Protein AF-A0A3M8A513-F1 (afdb_monomer)

Sequence (340 aa):
MSPSDYLSQIRINRAKEQLLTSRAPVKEIAAQVGFADEFYFSRKFKKTVGTAPSAFLGSKKSHMAIMNFPYVGHLLALGVVPSIGVYDQNRDRHRRELLGARLHYPLKRTKRFEAQLADYNLQALRESRPELIVCSDYDSEAYGLSTMQKMGPTVVIPWIYVMAEVGLATWLPTYLVQVRGLALTEGAFYLSGFYLVFTIGRLTAHRWIGRIGQEKAVLLCSLSAIVALALAIAGSSGTLGFFIASGISFAAIFPTIAAIACQLYPAHTGKVLGFLFTPSGIGSLLANAAIGAAASQYGMGFGFSLILIFLALVVCMGSVMNGNKKKHQPLPVEPSLENE

InterPro domains:
  IPR009057 Homedomain-like superfamily [SSF46689] (10-59)
  IPR011701 Major facilitator superfamily [PF07690] (159-317)
  IPR018060 AraC-like, DNA binding HTH domain [PF12833] (1-57)
  IPR018060 AraC-like, DNA binding HTH domain [PS01124] (1-59)
  IPR018060 AraC-like, DNA binding HTH domain [SM00342] (1-57)
  IPR018062 HTH domain AraC-type, conserved site [PS00041] (11-53)
  IPR020449 Transcription regulator HTH, AraC- type, HTH domain [PR00032] (26-41)
  IPR020449 Transcription regulator HTH, AraC- type, HTH domain [PR00032] (41-57)
  IPR036259 MFS transporter superfamily [G3DSA:1.20.1250.20] (156-329)
  IPR036259 MFS transporter superfamily [SSF103473] (156-322)
  IPR051788 Major Facilitator Superfamily Transporter [PTHR23514] (159-328)

Mean predicted aligned error: 16.81 Å

Organism: NCBI:txid51101

Foldseek 3Di:
DDPVVVLLVQLLQQLLVCLLQHPDPLCVSCVVSPHPDSVVSQVSNCVVVVDGSVVSNVDPPQLEAEEDPVVQVLCVVVVHHHLHYEDDVVVVVVCCVVHPPRNVQYQYDDPDQDPVSLVNNLVSLQVSLHQEYEYELVSCLSNPVVSNVVSYHYDYFYQLLLLLVLLLLPCQLVCCCFPVVDDSVVSVVLSVLLQVLLQVLQVCVVVPCVVCDVLSLLLVLLVLLLVLVVQCLPHDPVSVCSSSVNSNSSNHDLVVSLVVQCSSPVVCSVVSVVVNVVSSVVSSVVSCVQLVVCCVPPNNSRSSCCSSVSSVVSNVSSVSSVVVVVVCPDDPPDPPPDDD

Secondary structure (DSSP, 8-state):
--HHHHHHHHHHHHHHHHHHH----HHHHHHHTT-S-HHHHHHHHHHHHSS-TTGGGS--S--EEE-SHHHHHHHHHTT---SEEE--TTT-GGGHHHHTTT-SEEEP--SS--HHHHHHHHHHHHHH--SEEEEEHHHHHHTTHHHHHHHS-EEEE--SHHHHHHHHHHHHHHHHHHTT---HHHHHHHHHHHHHHHHHHHHHHHHHHHHH-HHHHHHHHHHHHHHHHHHHHHS-GGGTHHHHHHHHHHSSHHHHHHHHHHHH-GGGHHHHHHHHHHHHHHHHHHHHHHHHHHHHHH-HHHHHHHHHHHHHHHHHHHHHHHHHHHH-------------

pLDDT: mean 72.86, std 17.73, range [27.72, 96.19]

Radius of gyration: 23.21 Å; Cα contacts (8 Å, |Δi|>4): 401; chains: 1; bounding box: 49×51×81 Å

Structure (mmCIF, N/CA/C/O backbone):
data_AF-A0A3M8A513-F1
#
_entry.id   AF-A0A3M8A513-F1
#
loop_
_atom_site.group_PDB
_atom_site.id
_atom_site.type_symbol
_atom_site.label_atom_id
_atom_site.label_alt_id
_atom_site.label_comp_id
_atom_site.label_asym_id
_atom_site.label_entity_id
_atom_site.label_seq_id
_atom_site.pdbx_PDB_ins_code
_atom_site.Cartn_x
_atom_site.Cartn_y
_atom_site.Cartn_z
_atom_site.occupancy
_atom_site.B_iso_or_equiv
_atom_site.auth_seq_id
_atom_site.auth_comp_id
_atom_site.auth_asym_id
_atom_site.auth_atom_id
_atom_site.pdbx_PDB_model_num
ATOM 1 N N . MET A 1 1 ? 1.050 -8.298 36.681 1.00 58.66 1 MET A N 1
ATOM 2 C CA . MET A 1 1 ? -0.020 -8.902 35.853 1.00 58.66 1 MET A CA 1
ATOM 3 C C . MET A 1 1 ? 0.300 -10.375 35.678 1.00 58.66 1 MET A C 1
ATOM 5 O O . MET A 1 1 ? 1.418 -10.675 35.273 1.00 58.66 1 MET A O 1
ATOM 9 N N . SER A 1 2 ? -0.607 -11.284 36.043 1.00 81.38 2 SER A N 1
ATOM 10 C CA . SER A 1 2 ? -0.331 -12.718 35.908 1.00 81.38 2 SER A CA 1
ATOM 11 C C . SER A 1 2 ? -0.428 -13.160 34.435 1.00 81.38 2 SER A C 1
ATOM 13 O O . SER A 1 2 ? -1.163 -12.539 33.657 1.00 81.38 2 SER A O 1
ATOM 15 N N . PRO A 1 3 ? 0.260 -14.240 34.020 1.00 70.62 3 PRO A N 1
ATOM 16 C CA . PRO A 1 3 ? 0.107 -14.809 32.676 1.00 70.62 3 PRO A CA 1
ATOM 17 C C . PRO A 1 3 ? -1.352 -15.159 32.324 1.00 70.62 3 PRO A C 1
ATOM 19 O O . PRO A 1 3 ? -1.770 -15.017 31.175 1.00 70.62 3 PRO A O 1
ATOM 22 N N . SER A 1 4 ? -2.147 -15.552 33.324 1.00 76.56 4 SER A N 1
ATOM 23 C CA . SER A 1 4 ? -3.576 -15.857 33.176 1.00 76.56 4 SER A CA 1
ATOM 24 C C . SER A 1 4 ? -4.418 -14.606 32.892 1.00 76.56 4 SER A C 1
ATOM 26 O O . SER A 1 4 ? -5.324 -14.632 32.051 1.00 76.56 4 SER A O 1
ATOM 28 N N . ASP A 1 5 ? -4.085 -13.477 33.524 1.00 75.56 5 ASP A N 1
ATOM 29 C CA . ASP A 1 5 ? -4.756 -12.196 33.273 1.00 75.56 5 ASP A CA 1
ATOM 30 C C . ASP A 1 5 ? -4.434 -11.655 31.880 1.00 75.56 5 ASP A C 1
ATOM 32 O O . ASP A 1 5 ? -5.329 -11.175 31.185 1.00 75.56 5 ASP A O 1
ATOM 36 N N . TYR A 1 6 ? -3.182 -11.797 31.433 1.00 71.00 6 TYR A N 1
ATOM 37 C CA . TYR A 1 6 ? -2.782 -11.413 30.079 1.00 71.00 6 TYR A CA 1
ATOM 38 C C . TYR A 1 6 ? -3.544 -12.206 29.014 1.00 71.00 6 TYR A C 1
ATOM 40 O O . TYR A 1 6 ? -4.112 -11.632 28.083 1.00 71.00 6 TYR A O 1
ATOM 48 N N . LEU A 1 7 ? -3.606 -13.530 29.179 1.00 81.12 7 LEU A N 1
ATOM 49 C CA . LEU A 1 7 ? -4.338 -14.399 28.266 1.00 81.12 7 LEU A CA 1
ATOM 50 C C . LEU A 1 7 ? -5.835 -14.068 28.272 1.00 81.12 7 LEU A C 1
ATOM 52 O O . LEU A 1 7 ? -6.450 -13.973 27.212 1.00 81.12 7 LEU A O 1
ATOM 56 N N . SER A 1 8 ? -6.410 -13.819 29.451 1.00 79.50 8 SER A N 1
ATOM 57 C CA . SER A 1 8 ? -7.798 -13.367 29.583 1.00 79.50 8 SER A CA 1
ATOM 58 C C . SER A 1 8 ? -8.040 -12.062 28.824 1.00 79.50 8 SER A C 1
ATOM 60 O O . SER A 1 8 ? -9.045 -11.941 28.127 1.00 79.50 8 SER A O 1
ATOM 62 N N . GLN A 1 9 ? -7.110 -11.107 28.896 1.00 80.25 9 GLN A N 1
ATOM 63 C CA . GLN A 1 9 ? -7.213 -9.838 28.181 1.00 80.25 9 GLN A CA 1
ATOM 64 C C . GLN A 1 9 ? -7.189 -10.028 26.658 1.00 80.25 9 GLN A C 1
ATOM 66 O O . GLN A 1 9 ? -7.998 -9.423 25.956 1.00 80.25 9 GLN A O 1
ATOM 71 N N . ILE A 1 10 ? -6.313 -10.899 26.143 1.00 79.56 10 ILE A N 1
ATOM 72 C CA . ILE A 1 10 ? -6.269 -11.243 24.712 1.00 79.56 10 ILE A CA 1
ATOM 73 C C . ILE A 1 10 ? -7.598 -11.860 24.267 1.00 79.56 10 ILE A C 1
ATOM 75 O O . ILE A 1 10 ? -8.154 -11.452 23.247 1.00 79.56 10 ILE A O 1
ATOM 79 N N . ARG A 1 11 ? -8.134 -12.808 25.044 1.00 86.19 11 ARG A N 1
ATOM 80 C CA . ARG A 1 11 ? -9.411 -13.470 24.738 1.00 86.19 11 ARG A CA 1
ATOM 81 C C . ARG A 1 11 ? -10.577 -12.483 24.729 1.00 86.19 11 ARG A C 1
ATOM 83 O O . ARG A 1 11 ? -11.378 -12.505 23.802 1.00 86.19 11 ARG A O 1
ATOM 90 N N . ILE A 1 12 ? -10.642 -11.572 25.703 1.00 86.12 12 ILE A N 1
ATOM 91 C CA . ILE A 1 12 ? -11.664 -10.513 25.744 1.00 86.12 12 ILE A CA 1
ATOM 92 C C . ILE A 1 12 ? -11.508 -9.530 24.578 1.00 86.12 12 ILE A C 1
ATOM 94 O O . ILE A 1 12 ? -12.509 -9.115 23.998 1.00 86.12 12 ILE A O 1
ATOM 98 N N . ASN A 1 13 ? -10.282 -9.170 24.190 1.00 75.81 13 ASN A N 1
ATOM 99 C CA . ASN A 1 13 ? -10.053 -8.306 23.029 1.00 75.81 13 ASN A CA 1
ATOM 100 C C . ASN A 1 13 ? -10.530 -8.964 21.730 1.00 75.81 13 ASN A C 1
ATOM 102 O O . ASN A 1 13 ? -11.272 -8.343 20.975 1.00 75.81 13 ASN A O 1
ATOM 106 N N . ARG A 1 14 ? -10.208 -10.244 21.531 1.00 75.25 14 ARG A N 1
ATOM 107 C CA . ARG A 1 14 ? -10.703 -11.022 20.391 1.00 75.25 14 ARG A CA 1
ATOM 108 C C . ARG A 1 14 ? -12.224 -11.193 20.421 1.00 75.25 14 ARG A C 1
ATOM 110 O O . ARG A 1 14 ? -12.860 -11.203 19.376 1.00 75.25 14 ARG A O 1
ATOM 117 N N . ALA A 1 15 ? -12.823 -11.277 21.609 1.00 82.19 15 ALA A N 1
ATOM 118 C CA . ALA A 1 15 ? -14.273 -11.359 21.751 1.00 82.19 15 ALA A CA 1
ATOM 119 C C . ALA A 1 15 ? -14.963 -10.038 21.400 1.00 82.19 15 ALA A C 1
ATOM 121 O O . ALA A 1 15 ? -16.014 -10.064 20.773 1.00 82.19 15 ALA A O 1
ATOM 122 N N . LYS A 1 16 ? -14.368 -8.885 21.746 1.00 72.81 16 LYS A N 1
ATOM 123 C CA . LYS A 1 16 ? -14.844 -7.567 21.288 1.00 72.81 16 LYS A CA 1
ATOM 124 C C . LYS A 1 16 ? -14.816 -7.480 19.767 1.00 72.81 16 LYS A C 1
ATOM 126 O O . LYS A 1 16 ? -15.808 -7.076 19.176 1.00 72.81 16 LYS A O 1
ATOM 131 N N . GLU A 1 17 ? -13.717 -7.907 19.144 1.00 61.88 17 GLU A N 1
ATOM 132 C CA . GLU A 1 17 ? -13.632 -7.987 17.683 1.00 61.88 17 GLU A CA 1
ATOM 133 C C . GLU A 1 17 ? -14.747 -8.872 17.127 1.00 61.88 17 GLU A C 1
ATOM 135 O O . GLU A 1 17 ? -15.512 -8.418 16.288 1.00 61.88 17 GLU A O 1
ATOM 140 N N . GLN A 1 18 ? -14.911 -10.099 17.625 1.00 73.00 18 GLN A N 1
ATOM 141 C CA . GLN A 1 18 ? -15.948 -11.011 17.134 1.00 73.00 18 GLN A CA 1
ATOM 142 C C . GLN A 1 18 ? -17.373 -10.502 17.369 1.00 73.00 18 GLN A C 1
ATOM 144 O O . GLN A 1 18 ? -18.204 -10.659 16.485 1.00 73.00 18 GLN A O 1
ATOM 149 N N . LEU A 1 19 ? -17.663 -9.849 18.497 1.00 73.44 19 LEU A N 1
ATOM 150 C CA . LEU A 1 19 ? -18.973 -9.233 18.740 1.00 73.44 19 LEU A CA 1
ATOM 151 C C . LEU A 1 19 ? -19.255 -8.104 17.742 1.00 73.44 19 LEU A C 1
ATOM 153 O O . LEU A 1 19 ? -20.375 -7.983 17.273 1.00 73.44 19 LEU A O 1
ATOM 157 N N . LEU A 1 20 ? -18.258 -7.300 17.369 1.00 56.88 20 LEU A N 1
ATOM 158 C CA . LEU A 1 20 ? -18.449 -6.201 16.412 1.00 56.88 20 LEU A CA 1
ATOM 159 C C . LEU A 1 20 ? -18.446 -6.665 14.949 1.00 56.88 20 LEU A C 1
ATOM 161 O O . LEU A 1 20 ? -19.025 -6.003 14.091 1.00 56.88 20 LEU A O 1
ATOM 165 N N . THR A 1 21 ? -17.775 -7.780 14.653 1.00 44.09 21 THR A N 1
ATOM 166 C CA . THR A 1 21 ? -17.505 -8.245 13.280 1.00 44.09 21 THR A CA 1
ATOM 167 C C . THR A 1 21 ? -18.343 -9.448 12.853 1.00 44.09 21 THR A C 1
ATOM 169 O O . THR A 1 21 ? -18.455 -9.721 11.660 1.00 44.09 21 THR A O 1
ATOM 172 N N . SER A 1 22 ? -18.956 -10.162 13.799 1.00 55.78 22 SER A N 1
ATOM 173 C CA . SER A 1 22 ? -19.750 -11.366 13.557 1.00 55.78 22 SER A CA 1
ATOM 174 C C . SER A 1 22 ? -21.204 -11.165 13.972 1.00 55.78 22 SER A C 1
ATOM 176 O O . SER A 1 22 ? -21.513 -10.431 14.905 1.00 55.78 22 SER A O 1
ATOM 178 N N . ARG A 1 23 ? -22.117 -11.874 13.301 1.00 71.38 23 ARG A N 1
ATOM 179 C CA . ARG A 1 23 ? -23.508 -12.049 13.761 1.00 71.38 23 ARG A CA 1
ATOM 180 C C . ARG A 1 23 ? -23.688 -13.317 14.600 1.00 71.38 23 ARG A C 1
ATOM 182 O O . ARG A 1 23 ? -24.820 -13.706 14.873 1.00 71.38 23 ARG A O 1
ATOM 189 N N . ALA A 1 24 ? -22.587 -13.981 14.955 1.00 75.50 24 ALA A N 1
ATOM 190 C CA . ALA A 1 24 ? -22.619 -15.180 15.772 1.00 75.50 24 ALA A CA 1
ATOM 191 C C . ALA A 1 24 ? -23.224 -14.873 17.153 1.00 75.50 24 ALA A C 1
ATOM 193 O O . ALA A 1 24 ? -22.962 -13.807 17.723 1.00 75.50 24 ALA A O 1
ATOM 194 N N . PRO A 1 25 ? -24.025 -15.791 17.711 1.00 87.00 25 PRO A N 1
ATOM 195 C CA . PRO A 1 25 ? -24.541 -15.641 19.060 1.00 87.00 25 PRO A CA 1
ATOM 196 C C . PRO A 1 25 ? -23.389 -15.561 20.070 1.00 87.00 25 PRO A C 1
ATOM 198 O O . PRO A 1 25 ? -22.337 -16.180 19.901 1.00 87.00 25 PRO A O 1
ATOM 201 N N . VAL A 1 26 ? -23.608 -14.816 21.156 1.00 87.44 26 VAL A N 1
ATOM 202 C CA . VAL A 1 26 ? -22.613 -14.571 22.220 1.00 87.44 26 VAL A CA 1
ATOM 203 C C . VAL A 1 26 ? -21.991 -15.877 22.734 1.00 87.44 26 VAL A C 1
ATOM 205 O O . VAL A 1 26 ? -20.782 -15.938 22.959 1.00 87.44 26 VAL A O 1
ATOM 208 N N . LYS A 1 27 ? -22.794 -16.940 22.829 1.00 91.81 27 LYS A N 1
ATOM 209 C CA . LYS A 1 27 ? -22.367 -18.305 23.148 1.00 91.81 27 LYS A CA 1
ATOM 210 C C . LYS A 1 27 ? -21.251 -18.842 22.251 1.00 91.81 27 LYS A C 1
ATOM 212 O O . LYS A 1 27 ? -20.273 -19.397 22.747 1.00 91.81 27 LYS A O 1
ATOM 217 N N . GLU A 1 28 ? -21.389 -18.692 20.937 1.00 89.56 28 GLU A N 1
ATOM 218 C CA . GLU A 1 28 ? -20.396 -19.175 19.972 1.00 89.56 28 GLU A CA 1
ATOM 219 C C . GLU A 1 28 ? -19.114 -18.354 20.045 1.00 89.56 28 GLU A C 1
ATOM 221 O O . GLU A 1 28 ? -18.017 -18.910 20.010 1.00 89.56 28 GLU A O 1
ATOM 226 N N . ILE A 1 29 ? -19.245 -17.039 20.213 1.00 88.12 29 ILE A N 1
ATOM 227 C CA . ILE A 1 29 ? -18.105 -16.133 20.370 1.00 88.12 29 ILE A CA 1
ATOM 228 C C . ILE A 1 29 ? -17.310 -16.489 21.630 1.00 88.12 29 ILE A C 1
ATOM 230 O O . ILE A 1 29 ? -16.084 -16.590 21.581 1.00 88.12 29 ILE A O 1
ATOM 234 N N . ALA A 1 30 ? -17.995 -16.758 22.746 1.00 93.38 30 ALA A N 1
ATOM 235 C CA . ALA A 1 30 ? -17.358 -17.210 23.980 1.00 93.38 30 ALA A CA 1
ATOM 236 C C . ALA A 1 30 ? -16.522 -18.482 23.750 1.00 93.38 30 ALA A C 1
ATOM 238 O O . ALA A 1 30 ? -15.354 -18.527 24.145 1.00 93.38 30 ALA A O 1
ATOM 239 N N . ALA A 1 31 ? -17.075 -19.469 23.039 1.00 92.50 31 ALA A N 1
ATOM 240 C CA . ALA A 1 31 ? -16.368 -20.705 22.715 1.00 92.50 31 ALA A CA 1
ATOM 241 C C . ALA A 1 31 ? -15.142 -20.460 21.814 1.00 92.50 31 ALA A C 1
ATOM 243 O O . ALA A 1 31 ? -14.051 -20.955 22.100 1.00 92.50 31 ALA A O 1
ATOM 244 N N . GLN A 1 32 ? -15.286 -19.648 20.762 1.00 88.88 32 GLN A N 1
ATOM 245 C CA . GLN A 1 32 ? -14.214 -19.365 19.799 1.00 88.88 32 GLN A CA 1
ATOM 246 C C . GLN A 1 32 ? -13.029 -18.619 20.413 1.00 88.88 32 GLN A C 1
ATOM 248 O O . GLN A 1 32 ? -11.879 -18.848 20.032 1.00 88.88 32 GLN A O 1
ATOM 253 N N . VAL A 1 33 ? -13.289 -17.737 21.376 1.00 89.38 33 VAL A N 1
ATOM 254 C CA . VAL A 1 33 ? -12.231 -17.011 22.088 1.00 89.38 33 VAL A CA 1
ATOM 255 C C . VAL A 1 33 ? -11.690 -17.780 23.294 1.00 89.38 33 VAL A C 1
ATOM 257 O O . VAL A 1 33 ? -10.864 -17.255 24.037 1.00 89.38 33 VAL A O 1
ATOM 260 N N . GLY A 1 34 ? -12.087 -19.043 23.467 1.00 88.50 34 GLY A N 1
ATOM 261 C CA . GLY A 1 34 ? -11.505 -19.957 24.447 1.00 88.50 34 GLY A CA 1
ATOM 262 C C . GLY A 1 34 ? -12.104 -19.856 25.849 1.00 88.50 34 GLY A C 1
ATOM 263 O O . GLY A 1 34 ? -11.410 -20.159 26.822 1.00 88.50 34 GLY A O 1
ATOM 264 N N . PHE A 1 35 ? -13.362 -19.424 25.973 1.00 91.25 35 PHE A N 1
ATOM 265 C CA . PHE A 1 35 ? -14.156 -19.571 27.193 1.00 91.25 35 PHE A CA 1
ATOM 266 C C . PHE A 1 35 ? -15.110 -20.760 27.055 1.00 91.25 35 PHE A C 1
ATOM 268 O O . PHE A 1 35 ? -15.898 -20.829 26.120 1.00 91.25 35 PHE A O 1
ATOM 275 N N . ALA A 1 36 ? -15.055 -21.687 28.012 1.00 85.94 36 ALA A N 1
ATOM 276 C CA . ALA A 1 36 ? -15.934 -22.859 28.023 1.00 85.94 36 ALA A CA 1
ATOM 277 C C . ALA A 1 36 ? -17.381 -22.526 28.438 1.00 85.94 36 ALA A C 1
ATOM 279 O O . ALA A 1 36 ? -18.310 -23.226 28.052 1.00 85.94 36 ALA A O 1
ATOM 280 N N . ASP A 1 37 ? -17.568 -21.458 29.218 1.00 90.69 37 ASP A N 1
ATOM 281 C CA . ASP A 1 37 ? -18.852 -21.053 29.792 1.00 90.69 37 ASP A CA 1
ATOM 282 C C . ASP A 1 37 ? -19.204 -19.620 29.348 1.00 90.69 37 ASP A C 1
ATOM 284 O O . ASP A 1 37 ? -18.462 -18.665 29.608 1.00 90.69 37 ASP A O 1
ATOM 288 N N . GLU A 1 38 ? -20.355 -19.475 28.686 1.00 92.06 38 GLU A N 1
ATOM 289 C CA . GLU A 1 38 ? -20.902 -18.206 28.190 1.00 92.06 38 GLU A CA 1
ATOM 290 C C . GLU A 1 38 ? -21.237 -17.211 29.313 1.00 92.06 38 GLU A C 1
ATOM 292 O O . GLU A 1 38 ? -21.017 -16.003 29.172 1.00 92.06 38 GLU A O 1
ATOM 297 N N . PHE A 1 39 ? -21.749 -17.689 30.447 1.00 91.44 39 PHE A N 1
ATOM 298 C CA . PHE A 1 39 ? -22.072 -16.855 31.601 1.00 91.44 39 PHE A CA 1
ATOM 299 C C . PHE A 1 39 ? -20.800 -16.367 32.293 1.00 91.44 39 PHE A C 1
ATOM 301 O O . PHE A 1 39 ? -20.726 -15.205 32.705 1.00 91.44 39 PHE A O 1
ATOM 308 N N . TYR A 1 40 ? -19.775 -17.219 32.391 1.00 91.38 40 TYR A N 1
ATOM 309 C CA . TYR A 1 40 ? -18.459 -16.805 32.877 1.00 91.38 40 TYR A CA 1
ATOM 310 C C . TYR A 1 40 ? -17.824 -15.768 31.946 1.00 91.38 40 TYR A C 1
ATOM 312 O O . TYR A 1 40 ? -17.379 -14.719 32.420 1.00 91.38 40 TYR A O 1
ATOM 320 N N . PHE A 1 41 ? -17.852 -16.014 30.631 1.00 94.50 41 PHE A N 1
ATOM 321 C CA . PHE A 1 41 ? -17.428 -15.045 29.623 1.00 94.50 41 PHE A CA 1
ATOM 322 C C . PHE A 1 41 ? -18.165 -13.716 29.788 1.00 94.50 41 PHE A C 1
ATOM 324 O O . PHE A 1 41 ? -17.520 -12.681 29.899 1.00 94.50 41 PHE A O 1
ATOM 331 N N . SER A 1 42 ? -19.493 -13.733 29.889 1.00 93.25 42 SER A N 1
ATOM 332 C CA . SER A 1 42 ? -20.305 -12.519 30.000 1.00 93.25 42 SER A CA 1
ATOM 333 C C . SER A 1 42 ? -19.986 -11.714 31.261 1.00 93.25 42 SER A C 1
ATOM 335 O O . SER A 1 42 ? -19.868 -10.489 31.193 1.00 93.25 42 SER A O 1
ATOM 337 N N . ARG A 1 43 ? -19.777 -12.378 32.409 1.00 90.12 43 ARG A N 1
ATOM 338 C CA . ARG A 1 43 ? -19.343 -11.718 33.654 1.00 90.12 43 ARG A CA 1
ATOM 339 C C . ARG A 1 43 ? -17.940 -11.128 33.525 1.00 90.12 43 ARG A C 1
ATOM 341 O O . ARG A 1 43 ? -17.731 -9.981 33.918 1.00 90.12 43 ARG A O 1
ATOM 348 N N . LYS A 1 44 ? -16.987 -11.881 32.962 1.00 88.88 44 LYS A N 1
ATOM 349 C CA . LYS A 1 44 ? -15.604 -11.418 32.759 1.00 88.88 44 LYS A CA 1
ATOM 350 C C . LYS A 1 44 ? -15.557 -10.259 31.762 1.00 88.88 44 LYS A C 1
ATOM 352 O O . LYS A 1 44 ? -14.932 -9.246 32.048 1.00 88.88 44 LYS A O 1
ATOM 357 N N . PHE A 1 45 ? -16.278 -10.367 30.651 1.00 91.19 45 PHE A N 1
ATOM 358 C CA . PHE A 1 45 ? -16.416 -9.330 29.636 1.00 91.19 45 PHE A CA 1
ATOM 359 C C . PHE A 1 45 ? -17.024 -8.065 30.229 1.00 91.19 45 PHE A C 1
ATOM 361 O O . PHE A 1 45 ? -16.420 -7.008 30.115 1.00 91.19 45 PHE A O 1
ATOM 368 N N . LYS A 1 46 ? -18.145 -8.161 30.954 1.00 89.56 46 LYS A N 1
ATOM 369 C CA . LYS A 1 46 ? -18.750 -6.997 31.616 1.00 89.56 46 LYS A CA 1
ATOM 370 C C . LYS A 1 46 ? -17.816 -6.369 32.649 1.00 89.56 46 LYS A C 1
ATOM 372 O O . LYS A 1 46 ? -17.725 -5.149 32.705 1.00 89.56 46 LYS A O 1
ATOM 377 N N . LYS A 1 47 ? -17.082 -7.176 33.422 1.00 82.19 47 LYS A N 1
ATOM 378 C CA . LYS A 1 47 ? -16.083 -6.679 34.382 1.00 82.19 47 LYS A CA 1
ATOM 379 C C . LYS A 1 47 ? -14.930 -5.937 33.692 1.00 82.19 47 LYS A C 1
ATOM 381 O O . LYS A 1 47 ? -14.446 -4.953 34.232 1.00 82.19 47 LYS A O 1
ATOM 386 N N . THR A 1 48 ? -14.493 -6.396 32.519 1.00 80.19 48 THR A N 1
ATOM 387 C CA . THR A 1 48 ? -13.361 -5.809 31.781 1.00 80.19 48 THR A CA 1
ATOM 388 C C . THR A 1 48 ? -13.764 -4.644 30.867 1.00 80.19 48 THR A C 1
ATOM 390 O O . THR A 1 48 ? -12.994 -3.705 30.704 1.00 80.19 48 THR A O 1
ATOM 393 N N . VAL A 1 49 ? -14.943 -4.700 30.245 1.00 78.62 49 VAL A N 1
ATOM 394 C CA . VAL A 1 49 ? -15.409 -3.762 29.203 1.00 78.62 49 VAL A CA 1
ATOM 395 C C . VAL A 1 49 ? -16.418 -2.746 29.757 1.00 78.62 49 VAL A C 1
ATOM 397 O O . VAL A 1 49 ? -16.572 -1.659 29.208 1.00 78.62 49 VAL A O 1
ATOM 400 N N . GLY A 1 50 ? -17.084 -3.066 30.868 1.00 77.31 50 GLY A N 1
ATOM 401 C CA . GLY A 1 50 ? -18.090 -2.224 31.525 1.00 77.31 50 GLY A CA 1
ATOM 402 C C . GLY A 1 50 ? -19.530 -2.491 31.074 1.00 77.31 50 GLY A C 1
ATOM 403 O O . GLY A 1 50 ? -20.468 -2.112 31.771 1.00 77.31 50 GLY A O 1
ATOM 404 N N . THR A 1 51 ? -19.736 -3.189 29.955 1.00 80.00 51 THR A N 1
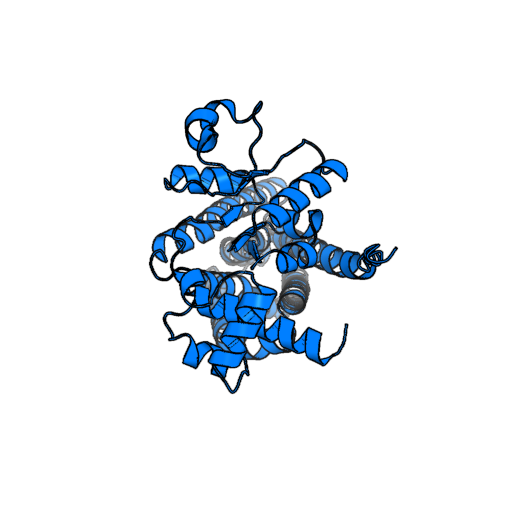ATOM 405 C CA . THR A 1 51 ? -21.064 -3.505 29.399 1.00 80.00 51 THR A CA 1
ATOM 406 C C . THR A 1 51 ? -21.199 -4.993 29.074 1.00 80.00 51 THR A C 1
ATOM 408 O O . THR A 1 51 ? -20.211 -5.712 28.937 1.00 80.00 51 THR A O 1
ATOM 411 N N . ALA A 1 52 ? -22.437 -5.493 29.012 1.00 85.19 52 ALA A N 1
ATOM 412 C CA . ALA A 1 52 ? -22.689 -6.889 28.656 1.00 85.19 52 ALA A CA 1
ATOM 413 C C . ALA A 1 52 ? -22.437 -7.129 27.151 1.00 85.19 52 ALA A C 1
ATOM 415 O O . ALA A 1 52 ? -22.751 -6.243 26.355 1.00 85.19 52 ALA A O 1
ATOM 416 N N . PRO A 1 53 ? -21.966 -8.324 26.741 1.00 82.94 53 PRO A N 1
ATOM 417 C CA . PRO A 1 53 ? -21.713 -8.651 25.333 1.00 82.94 53 PRO A CA 1
ATOM 418 C C . PRO A 1 53 ? -22.890 -8.377 24.384 1.00 82.94 53 PRO A C 1
ATOM 420 O O . PRO A 1 53 ? -22.692 -7.883 23.282 1.00 82.94 53 PRO A O 1
ATOM 423 N N . SER A 1 54 ? -24.124 -8.656 24.812 1.00 78.81 54 SER A N 1
ATOM 424 C CA . SER A 1 54 ? -25.334 -8.417 24.013 1.00 78.81 54 SER A CA 1
ATOM 425 C C . SER A 1 54 ? -25.679 -6.931 23.879 1.00 78.81 54 SER A C 1
ATOM 427 O O . SER A 1 54 ? -26.106 -6.488 22.818 1.00 78.81 54 SER A O 1
ATOM 429 N N . ALA A 1 55 ? -25.460 -6.145 24.936 1.00 70.88 55 ALA A N 1
ATOM 430 C CA . ALA A 1 55 ? -25.665 -4.697 24.919 1.00 70.88 55 ALA A CA 1
ATOM 431 C C . ALA A 1 55 ? -24.597 -3.973 24.084 1.00 70.88 55 ALA A C 1
ATOM 433 O O . ALA A 1 55 ? -24.875 -2.926 23.508 1.00 70.88 55 ALA A O 1
ATOM 434 N N . PHE A 1 56 ? -23.403 -4.561 23.976 1.00 68.62 56 PHE A N 1
ATOM 435 C CA . PHE A 1 56 ? -22.312 -4.072 23.134 1.00 68.62 56 PHE A CA 1
ATOM 436 C C . PHE A 1 56 ? -22.669 -4.063 21.631 1.00 68.62 56 PHE A C 1
ATOM 438 O O . PHE A 1 56 ? -22.098 -3.287 20.881 1.00 68.62 56 PHE A O 1
ATOM 445 N N . LEU A 1 57 ? -23.657 -4.860 21.193 1.00 56.91 57 LEU A N 1
ATOM 446 C CA . LEU A 1 57 ? -24.161 -4.892 19.808 1.00 56.91 57 LEU A CA 1
ATOM 447 C C . LEU A 1 57 ? -25.167 -3.768 19.479 1.00 56.91 57 LEU A C 1
ATOM 449 O O . LEU A 1 57 ? -25.406 -3.466 18.311 1.00 56.91 57 LEU A O 1
ATOM 453 N N . GLY A 1 58 ? -25.820 -3.191 20.495 1.00 43.62 58 GLY A N 1
ATOM 454 C CA . GLY A 1 58 ? -26.989 -2.316 20.333 1.00 43.62 58 GLY A CA 1
ATOM 455 C C . GLY A 1 58 ? -26.684 -0.823 20.163 1.00 43.62 58 GLY A C 1
ATOM 456 O O . GLY A 1 58 ? -27.585 -0.054 19.825 1.00 43.62 58 GLY A O 1
ATOM 457 N N . SER A 1 59 ? -25.443 -0.376 20.373 1.00 45.97 59 SER A N 1
ATOM 458 C CA . SER A 1 59 ? -25.070 1.041 20.280 1.00 45.97 59 SER A CA 1
ATOM 459 C C . SER A 1 59 ? -24.716 1.457 18.849 1.00 45.97 59 SER A C 1
ATOM 461 O O . SER A 1 59 ? -23.556 1.636 18.509 1.00 45.97 59 SER A O 1
ATOM 463 N N . LYS A 1 60 ? -25.715 1.707 17.989 1.00 46.38 60 LYS A N 1
ATOM 464 C CA . LYS A 1 60 ? -25.520 2.381 16.681 1.00 46.38 60 LYS A CA 1
ATOM 465 C C . LYS A 1 60 ? -25.195 3.883 16.822 1.00 46.38 60 LYS A C 1
ATOM 467 O O . LYS A 1 60 ? -25.875 4.740 16.263 1.00 46.38 60 LYS A O 1
ATOM 472 N N . LYS A 1 61 ? -24.140 4.223 17.554 1.00 50.22 61 LYS A N 1
ATOM 473 C CA . LYS A 1 61 ? -23.430 5.498 17.410 1.00 50.22 61 LYS A CA 1
ATOM 474 C C . LYS A 1 61 ? -22.064 5.105 16.893 1.00 50.22 61 LYS A C 1
ATOM 476 O O . LYS A 1 61 ? -21.352 4.414 17.601 1.00 50.22 61 LYS A O 1
ATOM 481 N N . SER A 1 62 ? -21.723 5.475 15.663 1.00 54.50 62 SER A N 1
ATOM 482 C CA . SER A 1 62 ? -20.418 5.168 15.076 1.00 54.50 62 SER A CA 1
ATOM 483 C C . SER A 1 62 ? -19.316 5.880 15.869 1.00 54.50 62 SER A C 1
ATOM 485 O O . SER A 1 62 ? -18.870 6.968 15.496 1.00 54.50 62 SER A O 1
ATOM 487 N N . HIS A 1 63 ? -18.894 5.260 16.977 1.00 64.38 63 HIS A N 1
ATOM 488 C CA . HIS A 1 63 ? -17.793 5.641 17.864 1.00 64.38 63 HIS A CA 1
ATOM 489 C C . HIS A 1 63 ? -16.453 5.339 17.180 1.00 64.38 63 HIS A C 1
ATOM 491 O O . HIS A 1 63 ? -15.557 4.700 17.726 1.00 64.38 63 HIS A O 1
ATOM 497 N N . MET A 1 64 ? -16.340 5.774 15.927 1.00 69.94 64 MET A N 1
ATOM 498 C CA . MET A 1 64 ? -15.134 5.663 15.134 1.00 69.94 64 MET A CA 1
ATOM 499 C C . MET A 1 64 ? -14.267 6.887 15.403 1.00 69.94 64 MET A C 1
ATOM 501 O O . MET A 1 64 ? -14.738 8.021 15.276 1.00 69.94 64 MET A O 1
ATOM 505 N N . ALA A 1 65 ? -13.015 6.637 15.771 1.00 80.75 65 ALA A N 1
ATOM 506 C CA . ALA A 1 65 ? -11.992 7.647 15.930 1.00 80.75 65 ALA A CA 1
ATOM 507 C C . ALA A 1 65 ? -11.150 7.777 14.678 1.00 80.75 65 ALA A C 1
ATOM 509 O O . ALA A 1 65 ? -10.559 6.812 14.201 1.00 80.75 65 ALA A O 1
ATOM 510 N N . ILE A 1 66 ? -11.090 8.997 14.158 1.00 83.19 66 ILE A N 1
ATOM 511 C CA . ILE A 1 66 ? -10.369 9.310 12.936 1.00 83.19 66 ILE A CA 1
ATOM 512 C C . ILE A 1 66 ? -9.187 10.206 13.271 1.00 83.19 66 ILE A C 1
ATOM 514 O O . ILE A 1 66 ? -9.345 11.400 13.527 1.00 83.19 66 ILE A O 1
ATOM 518 N N . MET A 1 67 ? -7.995 9.616 13.239 1.00 78.50 67 MET A N 1
ATOM 519 C CA . MET A 1 67 ? -6.756 10.273 13.663 1.00 78.50 67 MET A CA 1
ATOM 520 C C . MET A 1 67 ? -6.195 11.249 12.632 1.00 78.50 67 MET A C 1
ATOM 522 O O . MET A 1 67 ? -5.311 12.031 12.966 1.00 78.50 67 MET A O 1
ATOM 526 N N . ASN A 1 68 ? -6.731 11.244 11.407 1.00 77.31 68 ASN A N 1
ATOM 527 C CA . ASN A 1 68 ? -6.239 12.079 10.321 1.00 77.31 68 ASN A CA 1
ATOM 528 C C . ASN A 1 68 ? -7.334 12.974 9.730 1.00 77.31 68 ASN A C 1
ATOM 530 O O . ASN A 1 68 ? -8.401 12.514 9.322 1.00 77.31 68 ASN A O 1
ATOM 534 N N . PHE A 1 69 ? -7.045 14.269 9.616 1.00 66.81 69 PHE A N 1
ATOM 535 C CA . PHE A 1 69 ? -7.981 15.275 9.107 1.00 66.81 69 PHE A CA 1
ATOM 536 C C . PHE A 1 69 ? -8.537 15.001 7.688 1.00 66.81 69 PHE A C 1
ATOM 538 O O . PHE A 1 69 ? -9.737 15.204 7.477 1.00 66.81 69 PHE A O 1
ATOM 545 N N . PRO A 1 70 ? -7.747 14.534 6.697 1.00 60.88 70 PRO A N 1
ATOM 546 C CA . PRO A 1 70 ? -8.271 14.175 5.383 1.00 60.88 70 PRO A CA 1
ATOM 547 C C . PRO A 1 70 ? -9.358 13.100 5.484 1.00 60.88 70 PRO A C 1
ATOM 549 O O . PRO A 1 70 ? -10.400 13.228 4.850 1.00 60.88 70 PRO A O 1
ATOM 552 N N . TYR A 1 71 ? -9.182 12.102 6.358 1.00 68.00 71 TYR A N 1
ATOM 553 C CA . TYR A 1 71 ? -10.159 11.028 6.560 1.00 68.00 71 TYR A CA 1
ATOM 554 C C . TYR A 1 71 ? -11.468 11.555 7.162 1.00 68.00 71 TYR A C 1
ATOM 556 O O . TYR A 1 71 ? -12.540 11.130 6.738 1.00 68.00 71 TYR A O 1
ATOM 564 N N . VAL A 1 72 ? -11.398 12.540 8.070 1.00 67.75 72 VAL A N 1
ATOM 565 C CA . VAL A 1 72 ? -12.589 13.240 8.589 1.00 67.75 72 VAL A CA 1
ATOM 566 C C . VAL A 1 72 ? -13.337 13.930 7.448 1.00 67.75 72 VAL A C 1
ATOM 568 O O . VAL A 1 72 ? -14.545 13.759 7.311 1.00 67.75 72 VAL A O 1
ATOM 571 N N . GLY A 1 73 ? -12.624 14.663 6.586 1.00 56.38 73 GLY A N 1
ATOM 572 C CA . GLY A 1 73 ? -13.218 15.324 5.420 1.00 56.38 73 GLY A CA 1
ATOM 573 C C . GLY A 1 73 ? -13.904 14.354 4.454 1.00 56.38 73 GLY A C 1
ATOM 574 O O . GLY A 1 73 ? -14.981 14.656 3.943 1.00 56.38 73 GLY A O 1
ATOM 575 N N . HIS A 1 74 ? -13.316 13.178 4.238 1.00 54.69 74 HIS A N 1
ATOM 576 C CA . HIS A 1 74 ? -13.898 12.146 3.382 1.00 54.69 74 HIS A CA 1
ATOM 577 C C . HIS A 1 74 ? -15.182 11.550 3.966 1.00 54.69 74 HIS A C 1
ATOM 579 O O . HIS A 1 74 ? -16.145 11.361 3.228 1.00 54.69 74 HIS A O 1
ATOM 585 N N . LEU A 1 75 ? -15.245 11.311 5.278 1.00 56.16 75 LEU A N 1
ATOM 586 C CA . LEU A 1 75 ? -16.474 10.831 5.917 1.00 56.16 75 LEU A CA 1
ATOM 587 C C . LEU A 1 75 ? -17.609 11.851 5.812 1.00 56.16 75 LEU A C 1
ATOM 589 O O . LEU A 1 75 ? -18.731 11.477 5.470 1.00 56.16 75 LEU A O 1
ATOM 593 N N . LEU A 1 76 ? -17.306 13.138 6.006 1.00 56.34 76 LEU A N 1
ATOM 594 C CA . LEU A 1 76 ? -18.298 14.205 5.859 1.00 56.34 76 LEU A CA 1
ATOM 595 C C . LEU A 1 76 ? -18.878 14.270 4.446 1.00 56.34 76 LEU A C 1
ATOM 597 O O . LEU A 1 76 ? -20.088 14.415 4.296 1.00 56.34 76 LEU A O 1
ATOM 601 N N . ALA A 1 77 ? -18.040 14.113 3.417 1.00 47.75 77 ALA A N 1
ATOM 602 C CA . ALA A 1 77 ? -18.489 14.058 2.024 1.00 47.75 77 ALA A CA 1
ATOM 603 C C . ALA A 1 77 ? -19.409 12.852 1.747 1.00 47.75 77 ALA A C 1
ATOM 605 O O . ALA A 1 77 ? -20.256 12.904 0.861 1.00 47.75 77 ALA A O 1
ATOM 606 N N . LEU A 1 78 ? -19.275 11.782 2.535 1.00 46.50 78 LEU A N 1
ATOM 607 C CA . LEU A 1 78 ? -20.124 10.590 2.488 1.00 46.50 78 LEU A CA 1
ATOM 608 C C . LEU A 1 78 ? -21.369 10.695 3.391 1.00 46.50 78 LEU A C 1
ATOM 610 O O . LEU A 1 78 ? -22.104 9.715 3.530 1.00 46.50 78 LEU A O 1
ATOM 614 N N . GLY A 1 79 ? -21.601 11.854 4.018 1.00 49.94 79 GLY A N 1
ATOM 615 C CA . GLY A 1 79 ? -22.703 12.090 4.955 1.00 49.94 79 GLY A CA 1
ATOM 616 C C . GLY A 1 79 ? -22.527 11.412 6.318 1.00 49.94 79 GLY A C 1
ATOM 617 O O . GLY A 1 79 ? -23.472 11.362 7.104 1.00 49.94 79 GLY A O 1
ATOM 618 N N . VAL A 1 80 ? -21.337 10.882 6.609 1.00 58.53 80 VAL A N 1
ATOM 619 C CA . VAL A 1 80 ? -21.006 10.221 7.875 1.00 58.53 80 VAL A CA 1
ATOM 620 C C . VAL A 1 80 ? -20.228 11.198 8.745 1.00 58.53 80 VAL A C 1
ATOM 622 O O . VAL A 1 80 ? -19.172 11.687 8.355 1.00 58.53 80 VAL A O 1
ATOM 625 N N . VAL A 1 81 ? -20.719 11.469 9.952 1.00 68.19 81 VAL A N 1
ATOM 626 C CA . VAL A 1 81 ? -19.966 12.267 10.925 1.00 68.19 81 VAL A CA 1
ATOM 627 C C . VAL A 1 81 ? -19.332 11.314 11.936 1.00 68.19 81 VAL A C 1
ATOM 629 O O . VAL A 1 81 ? -20.071 10.613 12.633 1.00 68.19 81 VAL A O 1
ATOM 632 N N . PRO A 1 82 ? -17.990 11.218 12.002 1.00 71.25 82 PRO A N 1
ATOM 633 C CA . PRO A 1 82 ? -17.349 10.404 13.024 1.00 71.25 82 PRO A CA 1
ATOM 634 C C . PRO A 1 82 ? -17.636 10.998 14.406 1.00 71.25 82 PRO A C 1
ATOM 636 O O . PRO A 1 82 ? -17.680 12.216 14.560 1.00 71.25 82 PRO A O 1
ATOM 639 N N . SER A 1 83 ? -17.806 10.155 15.425 1.00 71.50 83 SER A N 1
ATOM 640 C CA . SER A 1 83 ? -18.000 10.652 16.794 1.00 71.50 83 SER A CA 1
ATOM 641 C C . SER A 1 83 ? -16.727 11.288 17.368 1.00 71.50 83 SER A C 1
ATOM 643 O O . SER A 1 83 ? -16.814 12.107 18.285 1.00 71.50 83 SER A O 1
ATOM 645 N N . ILE A 1 84 ? -15.555 10.883 16.866 1.00 83.31 84 ILE A N 1
ATOM 646 C CA . ILE A 1 84 ? -14.230 11.318 17.315 1.00 83.31 84 ILE A CA 1
ATOM 647 C C . ILE A 1 84 ? -13.386 11.595 16.065 1.00 83.31 84 ILE A C 1
ATOM 649 O O . ILE A 1 84 ? -13.278 10.748 15.176 1.00 83.31 84 ILE A O 1
ATOM 653 N N . GLY A 1 85 ? -12.766 12.765 15.962 1.00 83.06 85 GLY A N 1
ATOM 654 C CA . GLY A 1 85 ? -12.023 13.105 14.748 1.00 83.06 85 GLY A CA 1
ATOM 655 C C . GLY A 1 85 ? -11.204 14.375 14.861 1.00 83.06 85 GLY A C 1
ATOM 656 O O . GLY A 1 85 ? -11.482 15.231 15.695 1.00 83.06 85 GLY A O 1
ATOM 657 N N . VAL A 1 86 ? -10.184 14.498 14.014 1.00 77.56 86 VAL A N 1
ATOM 658 C CA . VAL A 1 86 ? -9.351 15.704 13.946 1.00 77.56 86 VAL A CA 1
ATOM 659 C C . VAL A 1 86 ? -10.132 16.897 13.408 1.00 77.56 86 VAL A C 1
ATOM 661 O O . VAL A 1 86 ? -10.671 16.847 12.302 1.00 77.56 86 VAL A O 1
ATOM 664 N N . TYR A 1 87 ? -10.138 17.983 14.180 1.00 74.56 87 TYR A N 1
ATOM 665 C CA . TYR A 1 87 ? -10.817 19.227 13.847 1.00 74.56 87 TYR A CA 1
ATOM 666 C C . TYR A 1 87 ? -10.062 20.444 14.399 1.00 74.56 87 TYR A C 1
ATOM 668 O O . TYR A 1 87 ? -9.759 20.519 15.590 1.00 74.56 87 TYR A O 1
ATOM 676 N N . ASP A 1 88 ? -9.781 21.422 13.536 1.00 69.12 88 ASP A N 1
ATOM 677 C CA . ASP A 1 88 ? -9.180 22.705 13.908 1.00 69.12 88 ASP A CA 1
ATOM 678 C C . ASP A 1 88 ? -10.209 23.829 13.712 1.00 69.12 88 ASP A C 1
ATOM 680 O O . ASP A 1 88 ? -10.580 24.171 12.591 1.00 69.12 88 ASP A O 1
ATOM 684 N N . GLN A 1 89 ? -10.654 24.450 14.808 1.00 64.38 89 GLN A N 1
ATOM 685 C CA . GLN A 1 89 ? -11.684 25.498 14.775 1.00 64.38 89 GLN A CA 1
ATOM 686 C C . GLN A 1 89 ? -11.316 26.716 13.911 1.00 64.38 89 GLN A C 1
ATOM 688 O O . GLN A 1 89 ? -12.210 27.381 13.382 1.00 64.38 89 GLN A O 1
ATOM 693 N N . ASN A 1 90 ? -10.025 27.021 13.770 1.00 63.47 90 ASN A N 1
ATOM 694 C CA . ASN A 1 90 ? -9.555 28.184 13.025 1.00 63.47 90 ASN A CA 1
ATOM 695 C C . ASN A 1 90 ? -9.417 27.877 11.533 1.00 63.47 90 ASN A C 1
ATOM 697 O O . ASN A 1 90 ? -9.739 28.726 10.701 1.00 63.47 90 ASN A O 1
ATOM 701 N N . ARG A 1 91 ? -8.955 26.669 11.192 1.00 62.19 91 ARG A N 1
ATOM 702 C CA . ARG A 1 91 ? -8.710 26.256 9.799 1.00 62.19 91 ARG A CA 1
ATOM 703 C C . ARG A 1 91 ? -9.924 25.635 9.122 1.00 62.19 91 ARG A C 1
ATOM 705 O O . ARG A 1 91 ? -10.076 25.778 7.914 1.00 62.19 91 ARG A O 1
ATOM 712 N N . ASP A 1 92 ? -10.811 25.017 9.893 1.00 63.28 92 ASP A N 1
ATOM 713 C CA . ASP A 1 92 ? -11.952 24.257 9.382 1.00 63.28 92 ASP A CA 1
ATOM 714 C C . ASP A 1 92 ? -13.274 25.019 9.525 1.00 63.28 92 ASP A C 1
ATOM 716 O O . ASP A 1 92 ? -14.346 24.420 9.625 1.00 63.28 92 ASP A O 1
ATOM 720 N N . ARG A 1 93 ? -13.218 26.360 9.488 1.00 61.84 93 ARG A N 1
ATOM 721 C CA . ARG A 1 93 ? -14.388 27.243 9.644 1.00 61.84 93 ARG A CA 1
ATOM 722 C C . ARG A 1 93 ? -15.535 26.869 8.696 1.00 61.84 93 ARG A C 1
ATOM 724 O O . ARG A 1 93 ? -16.690 26.901 9.099 1.00 61.84 93 ARG A O 1
ATOM 731 N N . HIS A 1 94 ? -15.212 26.450 7.472 1.00 60.19 94 HIS A N 1
ATOM 732 C CA . HIS A 1 94 ? -16.188 26.038 6.457 1.00 60.19 94 HIS A CA 1
ATOM 733 C C . HIS A 1 94 ? -16.888 24.696 6.762 1.00 60.19 94 HIS A C 1
ATOM 735 O O . HIS A 1 94 ? -17.893 24.368 6.148 1.00 60.19 94 HIS A O 1
ATOM 741 N N . ARG A 1 95 ? -16.375 23.901 7.711 1.00 59.72 95 ARG A N 1
ATOM 742 C CA . ARG A 1 95 ? -16.951 22.609 8.135 1.00 59.72 95 ARG A CA 1
ATOM 743 C C . ARG A 1 95 ? -17.599 22.678 9.518 1.00 59.72 95 ARG A C 1
ATOM 745 O O . ARG A 1 95 ? -18.072 21.661 10.023 1.00 59.72 95 ARG A O 1
ATOM 752 N N . ARG A 1 96 ? -17.635 23.867 10.127 1.00 63.78 96 ARG A N 1
ATOM 753 C CA . ARG A 1 96 ? -18.114 24.093 11.495 1.00 63.78 96 ARG A CA 1
ATOM 754 C C . ARG A 1 96 ? -19.576 23.686 11.681 1.00 63.78 96 ARG A C 1
ATOM 756 O O . ARG A 1 96 ? -19.902 23.102 12.707 1.00 63.78 96 ARG A O 1
ATOM 763 N N . GLU A 1 97 ? -20.421 23.915 10.679 1.00 59.41 97 GLU A N 1
ATOM 764 C CA . GLU A 1 97 ? -21.837 23.513 10.697 1.00 59.41 97 GLU A CA 1
ATOM 765 C C . GLU A 1 97 ? -22.031 21.992 10.579 1.00 59.41 97 GLU A C 1
ATOM 767 O O . GLU A 1 97 ? -22.957 21.436 11.162 1.00 59.41 97 GLU A O 1
ATOM 772 N N . LEU A 1 98 ? -21.125 21.298 9.879 1.00 56.94 98 LEU A N 1
ATOM 773 C CA . LEU A 1 98 ? -21.189 19.848 9.656 1.00 56.94 98 LEU A CA 1
ATOM 774 C C . LEU A 1 98 ? -20.608 19.041 10.828 1.00 56.94 98 LEU A C 1
ATOM 776 O O . LEU A 1 98 ? -21.130 17.980 11.173 1.00 56.94 98 LEU A O 1
ATOM 780 N N . LEU A 1 99 ? -19.521 19.537 11.427 1.00 60.28 99 LEU A N 1
ATOM 781 C CA . LEU A 1 99 ? -18.772 18.862 12.491 1.00 60.28 99 LEU A CA 1
ATOM 782 C C . LEU A 1 99 ? -19.174 19.315 13.899 1.00 60.28 99 LEU A C 1
ATOM 784 O O . LEU A 1 99 ? -19.109 18.514 14.823 1.00 60.28 99 LEU A O 1
ATOM 788 N N . GLY A 1 100 ? -19.603 20.568 14.074 1.00 57.94 100 GLY A N 1
ATOM 789 C CA . GLY A 1 100 ? -19.659 21.257 15.369 1.00 57.94 100 GLY A CA 1
ATOM 790 C C . GLY A 1 100 ? -20.322 20.475 16.506 1.00 57.94 100 GLY A C 1
ATOM 791 O O . GLY A 1 100 ? -19.639 20.040 17.424 1.00 57.94 100 GLY A O 1
ATOM 792 N N . ALA A 1 101 ? -21.642 20.288 16.459 1.00 55.53 101 ALA A N 1
ATOM 793 C CA . ALA A 1 101 ? -22.386 19.611 17.532 1.00 55.53 101 ALA A CA 1
ATOM 794 C C . ALA A 1 101 ? -22.350 18.072 17.443 1.00 55.53 101 ALA A C 1
ATOM 796 O O . ALA A 1 101 ? -22.856 17.387 18.326 1.00 55.53 101 ALA A O 1
ATOM 797 N N . ARG A 1 102 ? -21.799 17.524 16.353 1.00 61.22 102 ARG A N 1
ATOM 798 C CA . ARG A 1 102 ? -21.835 16.088 16.031 1.00 61.22 102 ARG A CA 1
ATOM 799 C C . ARG A 1 102 ? -20.509 15.374 16.293 1.00 61.22 102 ARG A C 1
ATOM 801 O O . ARG A 1 102 ? -20.487 14.150 16.375 1.00 61.22 102 ARG A O 1
ATOM 808 N N . LEU A 1 103 ? -19.424 16.127 16.451 1.00 68.31 103 LEU A N 1
ATOM 809 C CA . LEU A 1 103 ? -18.117 15.628 16.847 1.00 68.31 103 LEU A CA 1
ATOM 810 C C . LEU A 1 103 ? -18.003 15.705 18.375 1.00 68.31 103 LEU A C 1
ATOM 812 O O . LEU A 1 103 ? -17.729 16.760 18.941 1.00 68.31 103 LEU A O 1
ATOM 816 N N . HIS A 1 104 ? -18.252 14.587 19.052 1.00 66.38 104 HIS A N 1
ATOM 817 C CA . HIS A 1 104 ? -18.312 14.548 20.516 1.00 66.38 104 HIS A CA 1
ATOM 818 C C . HIS A 1 104 ? -16.923 14.701 21.154 1.00 66.38 104 HIS A C 1
ATOM 820 O O . HIS A 1 104 ? -16.803 15.268 22.235 1.00 66.38 104 HIS A O 1
ATOM 826 N N . TYR A 1 105 ? -15.879 14.226 20.465 1.00 69.31 105 TYR A N 1
ATOM 827 C CA . TYR A 1 105 ? -14.488 14.312 20.913 1.00 69.31 105 TYR A CA 1
ATOM 828 C C . TYR A 1 105 ? -13.595 14.886 19.797 1.00 69.31 105 TYR A C 1
ATOM 830 O O . TYR A 1 105 ? -13.117 14.134 18.939 1.00 69.31 105 TYR A O 1
ATOM 838 N N . PRO A 1 106 ? -13.383 16.215 19.760 1.00 75.50 106 PRO A N 1
ATOM 839 C CA . PRO A 1 106 ? -12.477 16.841 18.804 1.00 75.50 106 PRO A CA 1
ATOM 840 C C . PRO A 1 106 ? -11.020 16.513 19.130 1.00 75.50 106 PRO A C 1
ATOM 842 O O . PRO A 1 106 ? -10.515 16.863 20.193 1.00 75.50 106 PRO A O 1
ATOM 845 N N . LEU A 1 107 ? -10.322 15.897 18.180 1.00 79.88 107 LEU A N 1
ATOM 846 C CA . LEU A 1 107 ? -8.869 15.762 18.216 1.00 79.88 107 LEU A CA 1
ATOM 847 C C . LEU A 1 107 ? -8.234 17.034 17.638 1.00 79.88 107 LEU A C 1
ATOM 849 O O . LEU A 1 107 ? -8.702 17.586 16.641 1.00 79.88 107 LEU A O 1
ATOM 853 N N . LYS A 1 108 ? -7.154 17.509 18.253 1.00 79.94 108 LYS A N 1
ATOM 854 C CA . LYS A 1 108 ? -6.430 18.711 17.827 1.00 79.94 108 LYS A CA 1
ATOM 855 C C . LYS A 1 108 ? -5.398 18.388 16.745 1.00 79.94 108 LYS A C 1
ATOM 857 O O . LYS A 1 108 ? -4.902 17.265 16.645 1.00 79.94 108 LYS A O 1
ATOM 862 N N . ARG A 1 109 ? -5.011 19.415 15.982 1.00 70.06 109 ARG A N 1
ATOM 863 C CA . ARG A 1 109 ? -3.902 19.382 15.017 1.00 70.06 109 ARG A CA 1
ATOM 864 C C . ARG A 1 109 ? -3.104 20.683 15.071 1.00 70.06 109 ARG A C 1
ATOM 866 O O . ARG A 1 109 ? -3.681 21.758 15.164 1.00 70.06 109 ARG A O 1
ATOM 873 N N . THR A 1 110 ? -1.785 20.588 14.940 1.00 59.72 110 THR A N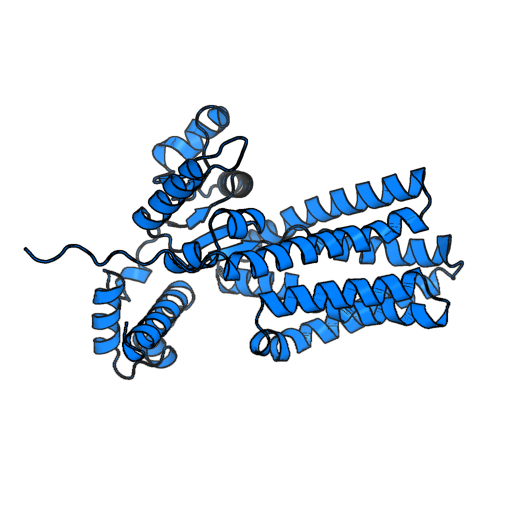 1
ATOM 874 C CA . THR A 1 110 ? -0.858 21.732 14.850 1.00 59.72 110 THR A CA 1
ATOM 875 C C . THR A 1 110 ? 0.065 21.587 13.629 1.00 59.72 110 THR A C 1
ATOM 877 O O . THR A 1 110 ? 0.012 20.591 12.904 1.00 59.72 110 THR A O 1
ATOM 880 N N . LYS A 1 111 ? 0.890 22.610 13.337 1.00 51.56 111 LYS A N 1
ATOM 881 C CA . LYS A 1 111 ? 1.859 22.577 12.216 1.00 51.56 111 LYS A CA 1
ATOM 882 C C . LYS A 1 111 ? 3.033 21.614 12.463 1.00 51.56 111 LYS A C 1
ATOM 884 O O . LYS A 1 111 ? 3.622 21.149 11.493 1.00 51.56 111 LYS A O 1
ATOM 889 N N . ARG A 1 112 ? 3.382 21.341 13.724 1.00 49.72 112 ARG A N 1
ATOM 890 C CA . ARG A 1 112 ? 4.427 20.396 14.147 1.00 49.72 112 ARG A CA 1
ATOM 891 C C . ARG A 1 112 ? 3.864 19.460 15.205 1.00 49.72 112 ARG A C 1
ATOM 893 O O . ARG A 1 112 ? 3.110 19.906 16.060 1.00 49.72 112 ARG A O 1
ATOM 900 N N . PHE A 1 113 ? 4.235 18.185 15.140 1.00 55.75 113 PHE A N 1
ATOM 901 C CA . PHE A 1 113 ? 3.856 17.216 16.160 1.00 55.75 113 PHE A CA 1
ATOM 902 C C . PHE A 1 113 ? 4.567 17.548 17.479 1.00 55.75 113 PHE A C 1
ATOM 904 O O . PHE A 1 113 ? 5.789 17.677 17.504 1.00 55.75 113 PHE A O 1
ATOM 911 N N . GLU A 1 114 ? 3.799 17.721 18.552 1.00 65.94 114 GLU A N 1
ATOM 912 C CA . GLU A 1 114 ? 4.275 18.154 19.870 1.00 65.94 114 GLU A CA 1
ATOM 913 C C . GLU A 1 114 ? 3.756 17.189 20.943 1.00 65.94 114 GLU A C 1
ATOM 915 O O . GLU A 1 114 ? 2.646 16.669 20.822 1.00 65.94 114 GLU A O 1
ATOM 920 N N . ALA A 1 115 ? 4.529 16.966 22.010 1.00 63.19 115 ALA A N 1
ATOM 921 C CA . ALA A 1 115 ? 4.160 16.022 23.073 1.00 63.19 115 ALA A CA 1
ATOM 922 C C . ALA A 1 115 ? 2.803 16.368 23.719 1.00 63.19 115 ALA A C 1
ATOM 924 O O . ALA A 1 115 ? 1.940 15.507 23.852 1.00 63.19 115 ALA A O 1
ATOM 925 N N . GLN A 1 116 ? 2.555 17.655 23.981 1.00 69.19 116 GLN A N 1
ATOM 926 C CA . GLN A 1 116 ? 1.293 18.141 24.554 1.00 69.19 116 GLN A CA 1
ATOM 927 C C . GLN A 1 116 ? 0.075 17.879 23.647 1.00 69.19 116 GLN A C 1
ATOM 929 O O . GLN A 1 116 ? -1.033 17.652 24.133 1.00 69.19 116 GLN A O 1
ATOM 934 N N . LEU A 1 117 ? 0.268 17.898 22.321 1.00 74.88 117 LEU A N 1
ATOM 935 C CA . LEU A 1 117 ? -0.776 17.539 21.358 1.00 74.88 117 LEU A CA 1
ATOM 936 C C . LEU A 1 117 ? -1.076 16.038 21.418 1.00 74.88 117 LEU A C 1
ATOM 938 O O . LEU A 1 117 ? -2.243 15.637 21.390 1.00 74.88 117 LEU A O 1
ATOM 942 N N . ALA A 1 118 ? -0.020 15.225 21.483 1.00 72.19 118 ALA A N 1
ATOM 943 C CA . ALA A 1 118 ? -0.123 13.777 21.568 1.00 72.19 118 ALA A CA 1
ATOM 944 C C . ALA A 1 118 ? -0.904 13.356 22.816 1.00 72.19 118 ALA A C 1
ATOM 946 O O . ALA A 1 118 ? -1.862 12.591 22.703 1.00 72.19 118 ALA A O 1
ATOM 947 N N . ASP A 1 119 ? -0.562 13.927 23.971 1.00 80.19 119 ASP A N 1
ATOM 948 C CA . ASP A 1 119 ? -1.218 13.637 25.245 1.00 80.19 119 ASP A CA 1
AT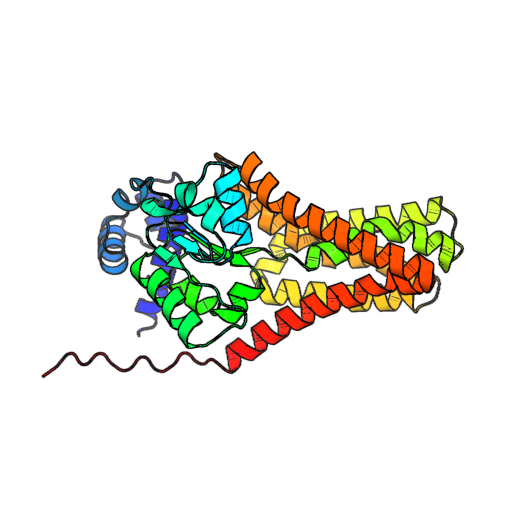OM 949 C C . ASP 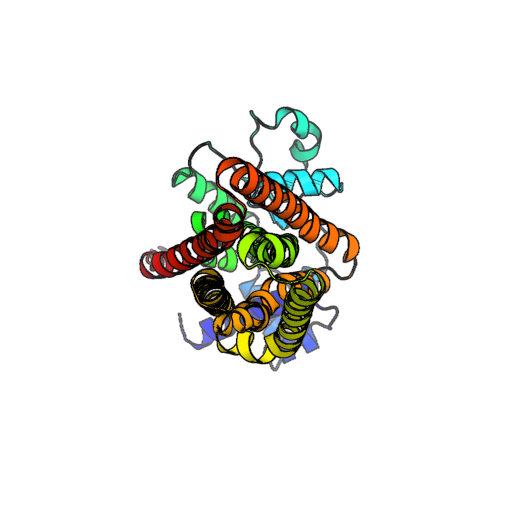A 1 119 ? -2.707 13.988 25.215 1.00 80.19 119 ASP A C 1
ATOM 951 O O . ASP A 1 119 ? -3.542 13.162 25.586 1.00 80.19 119 ASP A O 1
ATOM 955 N N . TYR A 1 120 ? -3.061 15.163 24.681 1.00 84.25 120 TYR A N 1
ATOM 956 C CA . TYR A 1 120 ? -4.457 15.582 24.542 1.00 84.25 120 TYR A CA 1
ATOM 957 C C . TYR A 1 120 ? -5.270 14.618 23.664 1.00 84.25 120 TYR A C 1
ATOM 959 O O . TYR A 1 120 ? -6.350 14.170 24.049 1.00 84.25 120 TYR A O 1
ATOM 967 N N . ASN A 1 121 ? -4.752 14.271 22.483 1.00 85.31 121 ASN A N 1
ATOM 968 C CA . ASN A 1 121 ? -5.457 13.395 21.546 1.00 85.31 121 ASN A CA 1
ATOM 969 C C . ASN A 1 121 ? -5.563 11.957 22.076 1.00 85.31 121 ASN A C 1
ATOM 971 O O . ASN A 1 121 ? -6.605 11.320 21.925 1.00 85.31 121 ASN A O 1
ATOM 975 N N . LEU A 1 122 ? -4.518 11.449 22.737 1.00 83.81 122 LEU A N 1
ATOM 976 C CA . LEU A 1 122 ? -4.545 10.138 23.387 1.00 83.81 122 LEU A CA 1
ATOM 977 C C . LEU A 1 122 ? -5.509 10.112 24.577 1.00 83.81 122 LEU A C 1
ATOM 979 O O . LEU A 1 122 ? -6.186 9.106 24.783 1.00 83.81 122 LEU A O 1
ATOM 983 N N . GLN A 1 123 ? -5.609 11.196 25.346 1.00 84.75 123 GLN A N 1
ATOM 984 C CA . GLN A 1 123 ? -6.591 11.317 26.420 1.00 84.75 123 GLN A CA 1
ATOM 985 C C . GLN A 1 123 ? -8.020 11.295 25.864 1.00 84.75 123 GLN A C 1
ATOM 987 O O . GLN A 1 123 ? -8.836 10.497 26.322 1.00 84.75 123 GLN A O 1
ATOM 992 N N . ALA A 1 124 ? -8.295 12.068 24.810 1.00 83.38 124 ALA A N 1
ATOM 993 C CA . ALA A 1 124 ? -9.593 12.062 24.139 1.00 83.38 124 ALA A CA 1
ATOM 994 C C . ALA A 1 124 ? -9.961 10.668 23.590 1.00 83.38 124 ALA A C 1
ATOM 996 O O . ALA A 1 124 ? -11.105 10.229 23.710 1.00 83.38 124 ALA A O 1
ATOM 997 N N . LEU A 1 125 ? -8.997 9.921 23.040 1.00 83.00 125 LEU A N 1
ATOM 998 C CA . LEU A 1 125 ? -9.204 8.526 22.632 1.00 83.00 125 LEU A CA 1
ATOM 999 C C . LEU A 1 125 ? -9.535 7.603 23.815 1.00 83.00 125 LEU A C 1
ATOM 1001 O O . LEU A 1 125 ? -10.419 6.757 23.700 1.00 83.00 125 LEU A O 1
ATOM 1005 N N . ARG A 1 126 ? -8.856 7.754 24.958 1.00 83.00 126 ARG A N 1
ATOM 1006 C CA . ARG A 1 126 ? -9.132 6.941 26.158 1.00 83.00 126 ARG A CA 1
ATOM 1007 C C . ARG A 1 126 ? -10.524 7.206 26.719 1.00 83.00 126 ARG A C 1
ATOM 1009 O O . ARG A 1 126 ? -11.227 6.260 27.068 1.00 83.00 126 ARG A O 1
ATOM 1016 N N . GLU A 1 127 ? -10.907 8.474 26.806 1.00 81.88 127 GLU A N 1
ATOM 1017 C CA . GLU A 1 127 ? -12.203 8.895 27.342 1.00 81.88 127 GLU A CA 1
ATOM 1018 C C . GLU A 1 127 ? -13.355 8.477 26.424 1.00 81.88 127 GLU A C 1
ATOM 1020 O O . GLU A 1 127 ? -14.400 8.035 26.898 1.00 81.88 127 GLU A O 1
ATOM 1025 N N . SER A 1 128 ? -13.144 8.557 25.109 1.00 76.56 128 SER A N 1
ATOM 1026 C CA . SER A 1 128 ? -14.176 8.270 24.111 1.00 76.56 128 SER A CA 1
ATOM 1027 C C . SER A 1 128 ? -14.418 6.787 23.830 1.00 76.56 128 SER A C 1
ATOM 1029 O O . SER A 1 128 ? -15.446 6.462 23.231 1.00 76.56 128 SER A O 1
ATOM 1031 N N . ARG A 1 129 ? -13.498 5.904 24.257 1.00 77.00 129 ARG A N 1
ATOM 1032 C CA . ARG A 1 129 ? -13.558 4.436 24.099 1.00 77.00 129 ARG A CA 1
ATOM 1033 C C . ARG A 1 129 ? -14.015 4.007 22.691 1.00 77.00 129 ARG A C 1
ATOM 1035 O O . ARG A 1 129 ? -15.089 3.419 22.553 1.00 77.00 129 ARG A O 1
ATOM 1042 N N . PRO A 1 130 ? -13.232 4.313 21.642 1.00 73.62 130 PRO A N 1
ATOM 1043 C CA . PRO A 1 130 ? -13.636 4.073 20.264 1.00 73.62 130 PRO A CA 1
ATOM 1044 C C . PRO A 1 130 ? -13.821 2.585 19.954 1.00 73.62 130 PRO A C 1
ATOM 1046 O O . PRO A 1 130 ? -13.016 1.740 20.344 1.00 73.62 130 PRO A O 1
ATOM 1049 N N . GLU A 1 131 ? -14.853 2.283 19.171 1.00 67.06 131 GLU A N 1
ATOM 1050 C CA . GLU A 1 131 ? -15.106 0.943 18.627 1.00 67.06 131 GLU A CA 1
ATOM 1051 C C . GLU A 1 131 ? -14.142 0.612 17.477 1.00 67.06 131 GLU A C 1
ATOM 1053 O O . GLU A 1 131 ? -13.818 -0.553 17.246 1.00 67.06 131 GLU A O 1
ATOM 1058 N N . LEU A 1 132 ? -13.646 1.641 16.781 1.00 63.75 132 LEU A N 1
ATOM 1059 C CA . LEU A 1 132 ? -12.584 1.538 15.785 1.00 63.75 132 LEU A CA 1
ATOM 1060 C C . LEU A 1 132 ? -11.780 2.839 15.717 1.00 63.75 132 LEU A C 1
ATOM 1062 O O . LEU A 1 132 ? -12.350 3.925 15.667 1.00 63.75 132 LEU A O 1
ATOM 1066 N N . ILE A 1 133 ? -10.463 2.716 15.615 1.00 73.69 133 ILE A N 1
ATOM 1067 C CA . ILE A 1 133 ? -9.524 3.798 15.333 1.00 73.69 133 ILE A CA 1
ATOM 1068 C C . ILE A 1 133 ? -9.021 3.634 13.895 1.00 73.69 133 ILE A C 1
ATOM 1070 O O . ILE A 1 133 ? -8.490 2.586 13.533 1.00 73.69 133 ILE A O 1
ATOM 1074 N N . VAL A 1 134 ? -9.173 4.664 13.067 1.00 71.69 134 VAL A N 1
ATOM 1075 C CA . VAL A 1 134 ? -8.624 4.726 11.707 1.00 71.69 134 VAL A CA 1
ATOM 1076 C C . VAL A 1 134 ? -7.526 5.774 11.682 1.00 71.69 134 VAL A C 1
ATOM 1078 O O . VAL A 1 134 ? -7.754 6.941 12.018 1.00 71.69 134 VAL A O 1
ATOM 1081 N N . CYS A 1 135 ? -6.329 5.363 11.282 1.00 68.50 135 CYS A N 1
ATOM 1082 C CA . CYS A 1 135 ? -5.153 6.218 11.297 1.00 68.50 135 CYS A CA 1
ATOM 1083 C C . CYS A 1 135 ? -4.259 5.959 10.075 1.00 68.50 135 CYS A C 1
ATOM 1085 O O . CYS A 1 135 ? -4.354 4.915 9.425 1.00 68.50 135 CYS A O 1
ATOM 1087 N N . SER A 1 136 ? -3.443 6.942 9.688 1.00 63.50 136 SER A N 1
ATOM 1088 C CA . SER A 1 136 ? -2.442 6.731 8.635 1.00 63.50 136 SER A CA 1
ATOM 1089 C C . SER A 1 136 ? -1.183 6.086 9.211 1.00 63.50 136 SER A C 1
ATOM 1091 O O . SER A 1 136 ? -0.980 6.112 10.426 1.00 63.50 136 SER A O 1
ATOM 1093 N N . ASP A 1 137 ? -0.276 5.619 8.349 1.00 57.22 137 ASP A N 1
ATOM 1094 C CA . ASP A 1 137 ? 1.057 5.158 8.777 1.00 57.22 137 ASP A CA 1
ATOM 1095 C C . ASP A 1 137 ? 1.753 6.188 9.690 1.00 57.22 137 ASP A C 1
ATOM 1097 O O . ASP A 1 137 ? 2.248 5.837 10.758 1.00 57.22 137 ASP A O 1
ATOM 1101 N N . TYR A 1 138 ? 1.683 7.478 9.334 1.00 55.31 138 TYR A N 1
ATOM 1102 C CA . TYR A 1 138 ? 2.227 8.587 10.130 1.00 55.31 138 TYR A CA 1
ATOM 1103 C C . TYR A 1 138 ? 1.630 8.691 11.547 1.00 55.31 138 TYR A C 1
ATOM 1105 O O . TYR A 1 138 ? 2.358 8.812 12.527 1.00 55.31 138 TYR A O 1
ATOM 1113 N N . ASP A 1 139 ? 0.305 8.611 11.684 1.00 61.34 139 ASP A N 1
ATOM 1114 C CA . ASP A 1 139 ? -0.373 8.687 12.981 1.00 61.34 139 ASP A CA 1
ATOM 1115 C C . ASP A 1 139 ? -0.049 7.460 13.847 1.00 61.34 139 ASP A C 1
ATOM 1117 O O . ASP A 1 139 ? 0.106 7.563 15.064 1.00 61.34 139 ASP A O 1
ATOM 1121 N N . SER A 1 140 ? 0.085 6.288 13.216 1.00 60.94 140 SER A N 1
ATOM 1122 C CA . SER A 1 140 ? 0.494 5.052 13.890 1.00 60.94 140 SER A CA 1
ATOM 1123 C C . SER A 1 140 ? 1.860 5.185 14.569 1.00 60.94 140 SER A C 1
ATOM 1125 O O . SER A 1 140 ? 2.082 4.617 15.640 1.00 60.94 140 SER A O 1
ATOM 1127 N N . GLU A 1 141 ? 2.750 5.981 13.985 1.00 53.41 141 GLU A N 1
ATOM 1128 C CA . GLU A 1 141 ? 4.066 6.283 14.526 1.00 53.41 141 GLU A CA 1
ATOM 1129 C C . GLU A 1 141 ? 3.993 7.375 15.595 1.00 53.41 141 GLU A C 1
ATOM 1131 O O . GLU A 1 141 ? 4.487 7.191 16.706 1.00 53.41 141 GLU A O 1
ATOM 1136 N N . ALA A 1 142 ? 3.321 8.482 15.281 1.00 60.16 142 ALA A N 1
ATOM 1137 C CA . ALA A 1 142 ? 3.292 9.667 16.124 1.00 60.16 142 ALA A CA 1
ATOM 1138 C C . ALA A 1 142 ? 2.594 9.419 17.477 1.00 60.16 142 ALA A C 1
ATOM 1140 O O . ALA A 1 142 ? 3.061 9.879 18.517 1.00 60.16 142 ALA A O 1
ATOM 1141 N N . TYR A 1 143 ? 1.504 8.647 17.481 1.00 64.06 143 TYR A N 1
ATOM 1142 C CA . TYR A 1 143 ? 0.730 8.323 18.689 1.00 64.06 143 TYR A CA 1
ATOM 1143 C C . TYR A 1 143 ? 1.066 6.944 19.281 1.00 64.06 143 TYR A C 1
ATOM 1145 O O . TYR A 1 143 ? 0.603 6.602 20.371 1.00 64.06 143 TYR A O 1
ATOM 1153 N N . GLY A 1 144 ? 1.866 6.143 18.571 1.00 65.25 144 GLY A N 1
ATOM 1154 C CA . GLY A 1 144 ? 2.204 4.773 18.937 1.00 65.25 144 GLY A CA 1
ATOM 1155 C C . GLY A 1 144 ? 1.058 3.787 18.691 1.00 65.25 144 GLY A C 1
ATOM 1156 O O . GLY A 1 144 ? 0.068 3.739 19.422 1.00 65.25 144 GLY A O 1
ATOM 1157 N N . LEU A 1 145 ? 1.226 2.917 17.694 1.00 58.53 145 LEU A N 1
ATOM 1158 C CA . LEU A 1 145 ? 0.223 1.924 17.297 1.00 58.53 145 LEU A CA 1
ATOM 1159 C C . LEU A 1 145 ? -0.228 1.032 18.463 1.00 58.53 145 LEU A C 1
ATOM 1161 O O . LEU A 1 145 ? -1.420 0.810 18.645 1.00 58.53 145 LEU A O 1
ATOM 1165 N N . SER A 1 146 ? 0.707 0.561 19.291 1.00 62.84 146 SER A N 1
ATOM 1166 C CA . SER A 1 146 ? 0.399 -0.275 20.460 1.00 62.84 146 SER A CA 1
ATOM 1167 C C . SER A 1 146 ? -0.399 0.475 21.529 1.00 62.84 146 SER A C 1
ATOM 1169 O O . SER A 1 146 ? -1.218 -0.121 22.226 1.00 62.84 146 SER A O 1
ATOM 1171 N N . THR A 1 147 ? -0.175 1.780 21.658 1.00 69.25 147 THR A N 1
ATOM 1172 C CA . THR A 1 147 ? -0.908 2.657 22.570 1.00 69.25 147 THR A CA 1
ATOM 1173 C C . THR A 1 147 ? -2.351 2.808 22.103 1.00 69.25 147 THR A C 1
ATOM 1175 O O . THR A 1 147 ? -3.264 2.603 22.898 1.00 69.25 147 THR A O 1
ATOM 1178 N N . MET A 1 148 ? -2.572 3.050 20.810 1.00 69.44 148 MET A N 1
ATOM 1179 C CA . MET A 1 148 ? -3.917 3.135 20.230 1.00 69.44 148 MET A CA 1
ATOM 1180 C C . MET A 1 148 ? -4.654 1.788 20.249 1.00 69.44 148 MET A C 1
ATOM 1182 O O . MET A 1 148 ? -5.811 1.732 20.653 1.00 69.44 148 MET A O 1
ATOM 1186 N N . GLN A 1 149 ? -3.969 0.681 19.950 1.00 64.69 149 GLN A N 1
ATOM 1187 C CA . GLN A 1 149 ? -4.546 -0.671 20.001 1.00 64.69 149 GLN A CA 1
ATOM 1188 C C . GLN A 1 149 ? -5.037 -1.078 21.399 1.00 64.69 149 GLN A C 1
ATOM 1190 O O . GLN A 1 149 ? -5.957 -1.885 21.524 1.00 64.69 149 GLN A O 1
ATOM 1195 N N . LYS A 1 150 ? -4.447 -0.523 22.468 1.00 71.19 150 LYS A N 1
ATOM 1196 C CA . LYS A 1 150 ? -4.953 -0.713 23.839 1.00 71.19 150 LYS A CA 1
ATOM 1197 C C . LYS A 1 150 ? -6.288 0.001 24.073 1.00 71.19 150 LYS A C 1
ATOM 1199 O O . LYS A 1 150 ? -7.043 -0.427 24.942 1.00 71.19 150 LYS A O 1
ATOM 1204 N N . MET A 1 151 ? -6.565 1.071 23.328 1.00 75.38 151 MET A N 1
ATOM 1205 C CA . MET A 1 151 ? -7.766 1.902 23.466 1.00 75.38 151 MET A CA 1
ATOM 1206 C C . MET A 1 151 ? -8.918 1.400 22.593 1.00 75.38 151 MET A C 1
ATOM 1208 O O . MET A 1 151 ? -10.068 1.491 23.008 1.00 75.38 151 MET A O 1
ATOM 1212 N N . GLY A 1 152 ? -8.616 0.820 21.430 1.00 63.06 152 GLY A N 1
ATOM 1213 C CA . GLY A 1 152 ? -9.604 0.202 20.550 1.00 63.06 152 GLY A CA 1
ATOM 1214 C C . GLY A 1 152 ? -8.965 -0.498 19.344 1.00 63.06 152 GLY A C 1
ATOM 1215 O O . GLY A 1 152 ? -7.781 -0.283 19.060 1.00 63.06 152 GLY A O 1
ATOM 1216 N N . PRO A 1 153 ? -9.725 -1.336 18.613 1.00 53.97 153 PRO A N 1
ATOM 1217 C CA . PRO A 1 153 ? -9.290 -1.884 17.328 1.00 53.97 153 PRO A CA 1
ATOM 1218 C C . PRO A 1 153 ? -8.747 -0.766 16.432 1.00 53.97 153 PRO A C 1
ATOM 1220 O O . PRO A 1 153 ? -9.368 0.287 16.336 1.00 53.97 153 PRO A O 1
ATOM 1223 N N . THR A 1 154 ? -7.576 -0.949 15.816 1.00 55.22 154 THR A N 1
ATOM 1224 C CA . THR A 1 154 ? -6.897 0.112 15.050 1.00 55.22 154 THR A CA 1
ATOM 1225 C C . THR A 1 154 ? -6.558 -0.372 13.643 1.00 55.22 154 THR A C 1
ATOM 1227 O O . THR A 1 154 ? -5.869 -1.380 13.491 1.00 55.22 154 THR A O 1
ATOM 1230 N N . VAL A 1 155 ? -7.016 0.355 12.621 1.00 55.94 155 VAL A N 1
ATOM 1231 C CA . VAL A 1 155 ? -6.722 0.105 11.204 1.00 55.94 155 VAL A CA 1
ATOM 1232 C C . VAL A 1 155 ? -5.794 1.195 10.683 1.00 55.94 155 VAL A C 1
ATOM 1234 O O . VAL A 1 155 ? -6.120 2.381 10.744 1.00 55.94 155 VAL A O 1
ATOM 1237 N N . VAL A 1 156 ? -4.651 0.762 10.148 1.00 55.78 156 VAL A N 1
ATOM 1238 C CA . VAL A 1 156 ? -3.655 1.624 9.509 1.00 55.78 156 VAL A CA 1
ATOM 1239 C C . VAL A 1 156 ? -3.823 1.540 7.995 1.00 55.78 156 VAL A C 1
ATOM 1241 O O . VAL A 1 156 ? -3.938 0.444 7.443 1.00 55.78 156 VAL A O 1
ATOM 1244 N N . ILE A 1 157 ? -3.846 2.688 7.323 1.00 59.81 157 ILE A N 1
ATOM 1245 C CA . ILE A 1 157 ? -3.964 2.765 5.862 1.00 59.81 157 ILE A CA 1
ATOM 1246 C C . ILE A 1 157 ? -2.595 3.128 5.277 1.00 59.81 157 ILE A C 1
ATOM 1248 O O . ILE A 1 157 ? -2.155 4.258 5.514 1.00 59.81 157 ILE A O 1
ATOM 1252 N N . PRO A 1 158 ? -1.949 2.232 4.498 1.00 55.41 158 PRO A N 1
ATOM 1253 C CA . PRO A 1 158 ? -0.632 2.497 3.945 1.00 55.41 158 PRO A CA 1
ATOM 1254 C C . PRO A 1 158 ? -0.674 3.174 2.575 1.00 55.41 158 PRO A C 1
ATOM 1256 O O . PRO A 1 158 ? -1.115 2.586 1.588 1.00 55.41 158 PRO A O 1
ATOM 1259 N N . TRP A 1 159 ? -0.194 4.419 2.499 1.00 60.69 159 TRP A N 1
ATOM 1260 C CA . TRP A 1 159 ? -0.323 5.268 1.299 1.00 60.69 159 TRP A CA 1
ATOM 1261 C C . TRP A 1 159 ? 0.858 5.158 0.319 1.00 60.69 159 TRP A C 1
ATOM 1263 O O . TRP A 1 159 ? 0.662 5.268 -0.889 1.00 60.69 159 TRP A O 1
ATOM 1273 N N . ILE A 1 160 ? 2.083 4.923 0.801 1.00 63.09 160 ILE A N 1
ATOM 1274 C CA . ILE A 1 160 ? 3.308 5.052 -0.022 1.00 63.09 160 ILE A CA 1
ATOM 1275 C C . ILE A 1 160 ? 3.611 3.787 -0.836 1.00 63.09 160 ILE A C 1
ATOM 1277 O O . ILE A 1 160 ? 4.131 3.869 -1.946 1.00 63.09 160 ILE A O 1
ATOM 1281 N N . TYR A 1 161 ? 3.222 2.612 -0.340 1.00 68.56 161 TYR A N 1
ATOM 1282 C CA . TYR A 1 161 ? 3.424 1.339 -1.040 1.00 68.56 161 TYR A CA 1
ATOM 1283 C C . TYR A 1 161 ? 2.749 1.308 -2.429 1.00 68.56 161 TYR A C 1
ATOM 1285 O O . TYR A 1 161 ? 3.333 0.821 -3.399 1.00 68.56 161 TYR A O 1
ATOM 1293 N N . VAL A 1 162 ? 1.558 1.902 -2.552 1.00 72.25 162 VAL A N 1
ATOM 1294 C CA . VAL A 1 162 ? 0.787 1.932 -3.807 1.00 72.25 162 VAL A CA 1
ATOM 1295 C C . VAL A 1 162 ? 1.517 2.705 -4.913 1.00 72.25 162 VAL A C 1
ATOM 1297 O O . VAL A 1 162 ? 1.391 2.367 -6.088 1.00 72.25 162 VAL A O 1
ATOM 1300 N N . MET A 1 163 ? 2.329 3.703 -4.553 1.00 78.12 163 MET A N 1
ATOM 1301 C CA . MET A 1 163 ? 3.115 4.483 -5.514 1.00 78.12 163 MET A CA 1
ATOM 1302 C C . MET A 1 163 ? 4.152 3.615 -6.237 1.00 78.12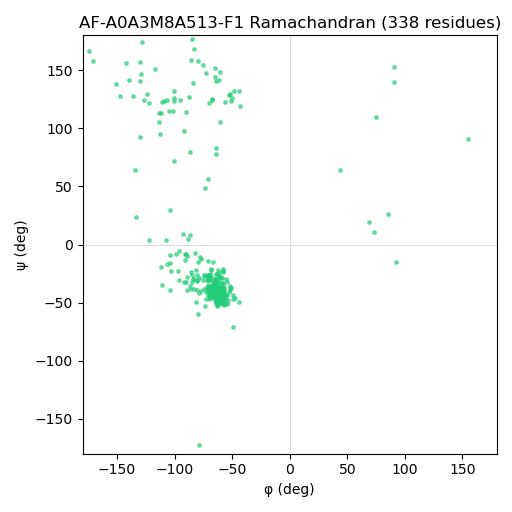 163 MET A C 1
ATOM 1304 O O . MET A 1 163 ? 4.347 3.761 -7.442 1.00 78.12 163 MET A O 1
ATOM 1308 N N . ALA A 1 164 ? 4.790 2.689 -5.516 1.00 83.56 164 ALA A N 1
ATOM 1309 C CA . ALA A 1 164 ? 5.776 1.777 -6.087 1.00 83.56 164 ALA A CA 1
ATOM 1310 C C . ALA A 1 164 ? 5.127 0.721 -6.997 1.00 83.56 164 ALA A C 1
ATOM 1312 O O . ALA A 1 164 ? 5.628 0.475 -8.092 1.00 83.56 164 ALA A O 1
ATOM 1313 N N . GLU A 1 165 ? 4.001 0.136 -6.570 1.00 82.75 165 GLU A N 1
ATOM 1314 C CA . GLU A 1 165 ? 3.270 -0.876 -7.349 1.00 82.75 165 GLU A CA 1
ATOM 1315 C C . GLU A 1 165 ? 2.770 -0.297 -8.677 1.00 82.75 165 GLU A C 1
ATOM 1317 O O . GLU A 1 165 ? 3.041 -0.843 -9.747 1.00 82.75 165 GLU A O 1
ATOM 1322 N N . VAL A 1 166 ? 2.084 0.848 -8.615 1.00 82.38 166 VAL A N 1
ATOM 1323 C CA . VAL A 1 166 ? 1.523 1.495 -9.804 1.00 82.38 166 VAL A CA 1
ATOM 1324 C C . VAL A 1 166 ? 2.620 2.041 -10.711 1.00 82.38 166 VAL A C 1
ATOM 1326 O O . VAL A 1 166 ? 2.519 1.906 -11.931 1.00 82.38 166 VAL A O 1
ATOM 1329 N N . GLY A 1 167 ? 3.681 2.616 -10.136 1.00 86.44 167 GLY A N 1
ATOM 1330 C CA . GLY A 1 167 ? 4.837 3.080 -10.897 1.00 86.44 167 GLY A CA 1
ATOM 1331 C C . GLY A 1 167 ? 5.475 1.949 -11.704 1.00 86.44 167 GLY A C 1
ATOM 1332 O O . GLY A 1 167 ? 5.695 2.099 -12.905 1.00 86.44 167 GLY A O 1
ATOM 1333 N N . LEU A 1 168 ? 5.691 0.788 -11.077 1.00 90.19 168 LEU A N 1
ATOM 1334 C CA . LEU A 1 168 ? 6.231 -0.390 -11.754 1.00 90.19 168 LEU A CA 1
ATOM 1335 C C . LEU A 1 168 ? 5.292 -0.884 -12.858 1.00 90.19 168 LEU A C 1
ATOM 1337 O O . LEU A 1 168 ? 5.714 -1.019 -14.003 1.00 90.19 168 LEU A O 1
ATOM 1341 N N . ALA A 1 169 ? 4.015 -1.098 -12.539 1.00 86.81 169 ALA A N 1
ATOM 1342 C CA . ALA A 1 169 ? 3.038 -1.619 -13.490 1.00 86.81 169 ALA A CA 1
ATOM 1343 C C . ALA A 1 169 ? 2.833 -0.717 -14.718 1.00 86.81 169 ALA A C 1
ATOM 1345 O O . ALA A 1 169 ? 2.637 -1.216 -15.824 1.00 86.81 169 ALA A O 1
ATOM 1346 N N . THR A 1 170 ? 2.875 0.601 -14.523 1.00 89.50 170 THR A N 1
ATOM 1347 C CA . THR A 1 170 ? 2.620 1.579 -15.590 1.00 89.50 170 THR A CA 1
ATOM 1348 C C . THR A 1 170 ? 3.837 1.752 -16.496 1.00 89.50 170 THR A C 1
ATOM 1350 O O . THR A 1 170 ? 3.697 1.830 -17.714 1.00 89.50 170 THR A O 1
ATOM 1353 N N . TRP A 1 171 ? 5.039 1.808 -15.917 1.00 94.75 171 TRP A N 1
ATOM 1354 C CA . TRP A 1 171 ? 6.236 2.241 -16.642 1.00 94.75 171 TRP A CA 1
ATOM 1355 C C . TRP A 1 171 ? 7.182 1.110 -17.043 1.00 94.75 171 TRP A C 1
ATOM 1357 O O . TRP A 1 171 ? 8.099 1.360 -17.823 1.00 94.75 171 TRP A O 1
ATOM 1367 N N . LEU A 1 172 ? 6.976 -0.123 -16.563 1.00 95.19 172 LEU A N 1
ATOM 1368 C CA . LEU A 1 172 ? 7.858 -1.254 -16.869 1.00 95.19 172 LEU A CA 1
ATOM 1369 C C . LEU A 1 172 ? 7.984 -1.533 -18.379 1.00 95.19 172 LEU A C 1
ATOM 1371 O O . LEU A 1 172 ? 9.120 -1.596 -18.850 1.00 95.19 172 LEU A O 1
ATOM 1375 N N . PRO A 1 173 ? 6.898 -1.642 -19.177 1.00 94.75 173 PRO A N 1
ATOM 1376 C CA . PRO A 1 173 ? 7.036 -1.851 -20.621 1.00 94.75 173 PRO A CA 1
ATOM 1377 C C . PRO A 1 173 ? 7.790 -0.704 -21.304 1.00 94.75 173 PRO A C 1
ATOM 1379 O O . PRO A 1 173 ? 8.684 -0.947 -22.110 1.00 94.75 173 PRO A O 1
ATOM 1382 N N . THR A 1 174 ? 7.483 0.542 -20.935 1.00 93.00 174 THR A N 1
ATOM 1383 C CA . THR A 1 174 ? 8.135 1.739 -21.485 1.00 93.00 174 THR A CA 1
ATOM 1384 C C . THR A 1 174 ? 9.627 1.760 -21.168 1.00 93.00 174 THR A C 1
ATOM 1386 O O . THR A 1 174 ? 10.435 2.034 -22.050 1.00 93.00 174 THR A O 1
ATOM 1389 N N . TYR A 1 175 ? 10.012 1.417 -19.936 1.00 95.69 175 TYR A N 1
ATOM 1390 C CA . TYR A 1 175 ? 11.411 1.282 -19.537 1.00 95.69 175 TYR A CA 1
ATOM 1391 C C . TYR A 1 175 ? 12.129 0.193 -20.350 1.00 95.69 175 TYR A C 1
ATOM 1393 O O . TYR A 1 175 ? 13.211 0.433 -20.882 1.00 95.69 175 TYR A O 1
ATOM 1401 N N . LEU A 1 176 ? 11.523 -0.988 -20.499 1.00 95.38 176 LEU A N 1
ATOM 1402 C CA . LEU A 1 176 ? 12.120 -2.097 -21.248 1.00 95.38 176 LEU A CA 1
ATOM 1403 C C . LEU A 1 176 ? 12.313 -1.762 -22.735 1.00 95.38 176 LEU A C 1
ATOM 1405 O O . LEU A 1 176 ? 13.347 -2.093 -23.310 1.00 95.38 176 LEU A O 1
ATOM 1409 N N . VAL A 1 177 ? 11.368 -1.049 -23.344 1.00 95.06 177 VAL A N 1
ATOM 1410 C CA . VAL A 1 177 ? 11.481 -0.630 -24.746 1.00 95.06 177 VAL A CA 1
ATOM 1411 C C . VAL A 1 177 ? 12.499 0.502 -24.904 1.00 95.06 177 VAL A C 1
ATOM 1413 O O . VAL A 1 177 ? 13.426 0.393 -25.700 1.00 95.06 177 VAL A O 1
ATOM 1416 N N . GLN A 1 178 ? 12.366 1.587 -24.136 1.00 93.75 178 GLN A N 1
ATOM 1417 C CA . GLN A 1 178 ? 13.155 2.806 -24.354 1.00 93.75 178 GLN A CA 1
ATOM 1418 C C . GLN A 1 178 ? 14.573 2.743 -23.782 1.00 93.75 178 GLN A C 1
ATOM 1420 O O . GLN A 1 178 ? 15.467 3.397 -24.308 1.00 93.75 178 GLN A O 1
ATOM 1425 N N . VAL A 1 179 ? 14.787 1.995 -22.696 1.00 94.44 179 VAL A N 1
ATOM 1426 C CA . VAL A 1 179 ? 16.088 1.927 -22.006 1.00 94.44 179 VAL A CA 1
ATOM 1427 C C . VAL A 1 179 ? 16.812 0.625 -22.316 1.00 94.44 179 VAL A C 1
ATOM 1429 O O . VAL A 1 179 ? 18.029 0.626 -22.476 1.00 94.44 179 VAL A O 1
ATOM 1432 N N . ARG A 1 180 ? 16.083 -0.495 -22.395 1.00 93.06 180 ARG A N 1
ATOM 1433 C CA . ARG A 1 180 ? 16.677 -1.820 -22.649 1.00 93.06 180 ARG A CA 1
ATOM 1434 C C . ARG A 1 180 ? 16.627 -2.233 -24.122 1.00 93.06 180 ARG A C 1
ATOM 1436 O O . ARG A 1 180 ? 17.213 -3.255 -24.458 1.00 93.06 180 ARG A O 1
ATOM 1443 N N . GLY A 1 181 ? 15.975 -1.445 -24.982 1.00 92.25 181 GLY A N 1
ATOM 1444 C CA . GLY A 1 181 ? 15.915 -1.679 -26.426 1.00 92.25 181 GLY A CA 1
ATOM 1445 C C . GLY A 1 181 ? 15.104 -2.913 -26.829 1.00 92.25 181 GLY A C 1
ATOM 1446 O O . GLY A 1 181 ? 15.300 -3.427 -27.926 1.00 92.25 181 GLY A O 1
ATOM 1447 N N . LEU A 1 182 ? 14.235 -3.418 -25.947 1.00 93.94 182 LEU A N 1
ATOM 1448 C CA . LEU A 1 182 ? 13.441 -4.617 -26.215 1.00 93.94 182 LEU A CA 1
ATOM 1449 C C . LEU A 1 182 ? 12.228 -4.308 -27.094 1.00 93.94 182 LEU A C 1
ATOM 1451 O O . LEU A 1 182 ? 11.724 -3.182 -27.133 1.00 93.94 182 LEU A O 1
ATOM 1455 N N . ALA A 1 183 ? 11.707 -5.338 -27.758 1.00 94.62 183 ALA A N 1
ATOM 1456 C CA . ALA A 1 183 ? 10.449 -5.232 -28.482 1.00 94.62 183 ALA A CA 1
ATOM 1457 C C . ALA A 1 183 ? 9.270 -4.977 -27.523 1.00 94.62 183 ALA A C 1
ATOM 1459 O O . ALA A 1 183 ? 9.259 -5.418 -26.371 1.00 94.62 183 ALA A O 1
ATOM 1460 N N . LEU A 1 184 ? 8.218 -4.315 -28.018 1.00 92.50 184 LEU A N 1
ATOM 1461 C CA . LEU A 1 184 ? 7.004 -4.051 -27.233 1.00 92.50 184 LEU A CA 1
ATOM 1462 C C . LEU A 1 184 ? 6.346 -5.344 -26.717 1.00 92.50 184 LEU A C 1
ATOM 1464 O O . LEU A 1 184 ? 5.833 -5.379 -25.599 1.00 92.50 184 LEU A O 1
ATOM 1468 N N . THR A 1 185 ? 6.391 -6.413 -27.516 1.00 93.56 185 THR A N 1
ATOM 1469 C CA . THR A 1 185 ? 5.883 -7.745 -27.157 1.00 93.56 185 THR A CA 1
ATOM 1470 C C . THR A 1 185 ? 6.635 -8.343 -25.972 1.00 93.56 185 THR A C 1
ATOM 1472 O O . THR A 1 185 ? 6.012 -8.892 -25.065 1.00 93.56 185 THR A O 1
ATOM 1475 N N . GLU A 1 186 ? 7.958 -8.179 -25.931 1.00 91.94 186 GLU A N 1
ATOM 1476 C CA . GLU A 1 186 ? 8.783 -8.598 -24.798 1.00 91.94 186 GLU A CA 1
ATOM 1477 C C . GLU A 1 186 ? 8.466 -7.762 -23.554 1.00 91.94 186 GLU A C 1
ATOM 1479 O O . GLU A 1 186 ? 8.243 -8.317 -22.480 1.00 91.94 186 GLU A O 1
ATOM 1484 N N . GLY A 1 187 ? 8.337 -6.437 -23.692 1.00 91.62 187 GLY A N 1
ATOM 1485 C CA . GLY A 1 187 ? 7.920 -5.562 -22.590 1.00 91.62 187 GLY A CA 1
ATOM 1486 C C . GLY A 1 187 ? 6.577 -5.975 -21.969 1.00 91.62 187 GLY A C 1
ATOM 1487 O O . GLY A 1 187 ? 6.444 -6.049 -20.744 1.00 91.62 187 GLY A O 1
ATOM 1488 N N . ALA A 1 188 ? 5.593 -6.314 -22.807 1.00 91.75 188 ALA A N 1
ATOM 1489 C CA . ALA A 1 188 ? 4.292 -6.819 -22.367 1.00 91.75 188 ALA A CA 1
ATOM 1490 C C . ALA A 1 188 ? 4.382 -8.208 -21.708 1.00 91.75 188 ALA A C 1
ATOM 1492 O O . ALA A 1 188 ? 3.661 -8.478 -20.742 1.00 91.75 188 ALA A O 1
ATOM 1493 N N . PHE A 1 189 ? 5.281 -9.076 -22.183 1.00 95.88 189 PHE A N 1
ATOM 1494 C CA . PHE A 1 189 ? 5.544 -10.380 -21.574 1.00 95.88 189 PHE A CA 1
ATOM 1495 C C . PHE A 1 189 ? 6.062 -10.236 -20.137 1.00 95.88 189 PHE A C 1
ATOM 1497 O O . PHE A 1 189 ? 5.522 -10.873 -19.231 1.00 95.88 189 PHE A O 1
ATOM 1504 N N . TYR A 1 190 ? 7.036 -9.352 -19.893 1.00 95.88 190 TYR A N 1
ATOM 1505 C CA . TYR A 1 190 ? 7.549 -9.102 -18.540 1.00 95.88 190 TYR A CA 1
ATOM 1506 C C . TYR A 1 190 ? 6.474 -8.547 -17.599 1.00 95.88 190 TYR A C 1
ATOM 1508 O O . TYR A 1 190 ? 6.370 -9.003 -16.459 1.00 95.88 190 TYR A O 1
ATOM 1516 N N . LEU A 1 191 ? 5.637 -7.617 -18.074 1.00 93.38 191 LEU A N 1
ATOM 1517 C CA . LEU A 1 191 ? 4.519 -7.092 -17.282 1.00 93.38 191 LEU A CA 1
ATOM 1518 C C . LEU A 1 191 ? 3.483 -8.182 -16.958 1.00 93.38 191 LEU A C 1
ATOM 1520 O O . LEU A 1 191 ? 2.998 -8.274 -15.830 1.00 93.38 191 LEU A O 1
ATOM 1524 N N . SER A 1 192 ? 3.170 -9.041 -17.927 1.00 95.25 192 SER A N 1
ATOM 1525 C CA . SER A 1 192 ? 2.241 -10.159 -17.731 1.00 95.25 192 SER A CA 1
ATOM 1526 C C . SER A 1 192 ? 2.797 -11.181 -16.738 1.00 95.25 192 SER A C 1
ATOM 1528 O O . SER A 1 192 ? 2.089 -11.617 -15.830 1.00 95.25 192 SER A O 1
ATOM 1530 N N . GLY A 1 193 ? 4.083 -11.520 -16.858 1.00 95.88 193 GLY A N 1
ATOM 1531 C CA . GLY A 1 193 ? 4.772 -12.405 -15.922 1.00 95.88 193 GLY A CA 1
ATOM 1532 C C . GLY A 1 193 ? 4.800 -11.838 -14.501 1.00 95.88 193 GLY A C 1
ATOM 1533 O O . GLY A 1 193 ? 4.521 -12.571 -13.551 1.00 95.88 193 GLY A O 1
ATOM 1534 N N . PHE A 1 194 ? 5.046 -10.532 -14.346 1.00 95.06 194 PHE A N 1
ATOM 1535 C CA . PHE A 1 194 ? 4.933 -9.843 -13.058 1.00 95.06 194 PHE A CA 1
ATOM 1536 C C . PHE A 1 194 ? 3.551 -10.059 -12.428 1.00 95.06 194 PHE A C 1
ATOM 1538 O O . PHE A 1 194 ? 3.466 -10.523 -11.289 1.00 95.06 194 PHE A O 1
ATOM 1545 N N . TYR A 1 195 ? 2.465 -9.810 -13.169 1.00 90.38 195 TYR A N 1
ATOM 1546 C CA . TYR A 1 195 ? 1.106 -9.988 -12.649 1.00 90.38 195 TYR A CA 1
ATOM 1547 C C . TYR A 1 195 ? 0.736 -11.449 -12.374 1.00 90.38 195 TYR A C 1
ATOM 1549 O O . TYR A 1 195 ? -0.019 -11.726 -11.436 1.00 90.38 195 TYR A O 1
ATOM 1557 N N . LEU A 1 196 ? 1.286 -12.396 -13.137 1.00 94.06 196 LEU A N 1
ATOM 1558 C CA . LEU A 1 196 ? 1.122 -13.824 -12.878 1.00 94.06 196 LEU A CA 1
ATOM 1559 C C . LEU A 1 196 ? 1.738 -14.210 -11.525 1.00 94.06 196 LEU A C 1
ATOM 1561 O O . LEU A 1 196 ? 1.051 -14.767 -10.667 1.00 94.06 196 LEU A O 1
ATOM 1565 N N . VAL A 1 197 ? 3.010 -13.865 -11.301 1.00 94.06 197 VAL A N 1
ATOM 1566 C CA . VAL A 1 197 ? 3.713 -14.161 -10.041 1.00 94.06 197 VAL A CA 1
ATOM 1567 C C . VAL A 1 197 ? 3.082 -13.413 -8.870 1.00 94.06 197 VAL A C 1
ATOM 1569 O O . VAL A 1 197 ? 2.898 -13.986 -7.798 1.00 94.06 197 VAL A O 1
ATOM 1572 N N . PHE A 1 198 ? 2.677 -12.164 -9.079 1.00 87.75 198 PHE A N 1
ATOM 1573 C CA . PHE A 1 198 ? 1.911 -11.382 -8.115 1.00 87.75 198 PHE A CA 1
ATOM 1574 C C . PHE A 1 198 ? 0.602 -12.069 -7.715 1.00 87.75 198 PHE A C 1
ATOM 1576 O O . PHE A 1 198 ? 0.279 -12.163 -6.531 1.00 87.75 198 PHE A O 1
ATOM 1583 N N . THR A 1 199 ? -0.132 -12.628 -8.676 1.00 83.88 199 THR A N 1
ATOM 1584 C CA . THR A 1 199 ? -1.372 -13.364 -8.403 1.00 83.88 199 THR A CA 1
ATOM 1585 C C . THR A 1 199 ? -1.101 -14.644 -7.608 1.00 83.88 199 THR A C 1
ATOM 1587 O O . THR A 1 199 ? -1.792 -14.916 -6.626 1.00 83.88 199 THR A O 1
ATOM 1590 N N . ILE A 1 200 ? -0.056 -15.402 -7.952 1.00 88.94 200 ILE A N 1
ATOM 1591 C CA . ILE A 1 200 ? 0.358 -16.599 -7.198 1.00 88.94 200 ILE A CA 1
ATOM 1592 C C . ILE A 1 200 ? 0.774 -16.230 -5.765 1.00 88.94 200 ILE A C 1
ATOM 1594 O O . ILE A 1 200 ? 0.337 -16.857 -4.793 1.00 88.94 200 ILE A O 1
ATOM 1598 N N . GLY A 1 201 ? 1.577 -15.174 -5.612 1.00 85.31 201 GLY A N 1
ATOM 1599 C CA . GLY A 1 201 ? 1.971 -14.635 -4.313 1.00 85.31 201 GLY A CA 1
ATOM 1600 C C . GLY A 1 201 ? 0.760 -14.240 -3.470 1.00 85.31 201 GLY A C 1
ATOM 1601 O O . GLY A 1 201 ? 0.720 -14.494 -2.267 1.00 85.31 201 GLY A O 1
ATOM 1602 N N . ARG A 1 202 ? -0.278 -13.698 -4.112 1.00 75.31 202 ARG A N 1
ATOM 1603 C CA . ARG A 1 202 ? -1.499 -13.233 -3.454 1.00 75.31 202 ARG A CA 1
ATOM 1604 C C . ARG A 1 202 ? -2.319 -14.402 -2.923 1.00 75.31 202 ARG A C 1
ATOM 1606 O O . ARG A 1 202 ? -2.771 -14.361 -1.784 1.00 75.31 202 ARG A O 1
ATOM 1613 N N . LEU A 1 203 ? -2.472 -15.466 -3.709 1.00 80.38 203 LEU A N 1
ATOM 1614 C CA . LEU A 1 203 ? -3.194 -16.673 -3.289 1.00 80.38 203 LEU A CA 1
ATOM 1615 C C . LEU A 1 203 ? -2.485 -17.398 -2.135 1.00 80.38 203 LEU A C 1
ATOM 1617 O O . LEU A 1 203 ? -3.129 -17.985 -1.262 1.00 80.38 203 LEU A O 1
ATOM 1621 N N . THR A 1 204 ? -1.156 -17.317 -2.089 1.00 81.94 204 THR A N 1
ATOM 1622 C CA . THR A 1 204 ? -0.334 -17.971 -1.060 1.00 81.94 204 THR A CA 1
ATOM 1623 C C . THR A 1 204 ? -0.060 -17.094 0.168 1.00 81.94 204 THR A C 1
ATOM 1625 O O . THR A 1 204 ? 0.327 -17.631 1.207 1.00 81.94 204 THR A O 1
ATOM 1628 N N . ALA A 1 205 ? -0.336 -15.784 0.091 1.00 71.69 205 ALA A N 1
ATOM 1629 C CA . ALA A 1 205 ? -0.104 -14.757 1.117 1.00 71.69 205 ALA A CA 1
ATOM 1630 C C . ALA A 1 205 ? -0.517 -15.180 2.537 1.00 71.69 205 ALA A C 1
ATOM 1632 O O . ALA A 1 205 ? 0.266 -15.093 3.488 1.00 71.69 205 ALA A O 1
ATOM 1633 N N . HIS A 1 206 ? -1.735 -15.710 2.680 1.00 65.44 206 HIS A N 1
ATOM 1634 C CA . HIS A 1 206 ? -2.300 -16.106 3.973 1.00 65.44 206 HIS A CA 1
ATOM 1635 C C . HIS A 1 206 ? -1.469 -17.176 4.708 1.00 65.44 206 HIS A C 1
ATOM 1637 O O . HIS A 1 206 ? -1.486 -17.225 5.938 1.00 65.44 206 HIS A O 1
ATOM 1643 N N . ARG A 1 207 ? -0.723 -18.024 3.981 1.00 76.12 207 ARG A N 1
ATOM 1644 C CA . ARG A 1 207 ? 0.039 -19.143 4.565 1.00 76.12 207 ARG A CA 1
ATOM 1645 C C . ARG A 1 207 ? 1.304 -18.686 5.285 1.00 76.12 207 ARG A C 1
ATOM 1647 O O . ARG A 1 207 ? 1.731 -19.346 6.232 1.00 76.12 207 ARG A O 1
ATOM 1654 N N . TRP A 1 208 ? 1.912 -17.589 4.836 1.00 71.44 208 TRP A N 1
ATOM 1655 C CA . TRP A 1 208 ? 3.209 -17.132 5.338 1.00 71.44 208 TRP A CA 1
ATOM 1656 C C . TRP A 1 208 ? 3.120 -15.833 6.144 1.00 71.44 208 TRP A C 1
ATOM 1658 O O . TRP A 1 208 ? 3.785 -15.727 7.172 1.00 71.44 208 TRP A O 1
ATOM 1668 N N . ILE A 1 209 ? 2.235 -14.894 5.794 1.00 63.31 209 ILE A N 1
ATOM 1669 C CA . ILE A 1 209 ? 2.109 -13.614 6.523 1.00 63.31 209 ILE A CA 1
ATOM 1670 C C . ILE A 1 209 ? 1.688 -13.835 7.976 1.00 63.31 209 ILE A C 1
ATOM 1672 O O . ILE A 1 209 ? 2.250 -13.221 8.883 1.00 63.31 209 ILE A O 1
ATOM 1676 N N . GLY A 1 210 ? 0.755 -14.763 8.215 1.00 60.62 210 GLY A N 1
ATOM 1677 C CA . GLY A 1 210 ? 0.295 -15.097 9.564 1.00 60.62 210 GLY A CA 1
ATOM 1678 C C . GLY A 1 210 ? 1.386 -15.696 10.460 1.00 60.62 210 GLY A C 1
ATOM 1679 O O . GLY A 1 210 ? 1.315 -15.550 11.675 1.00 60.62 210 GLY A O 1
ATOM 1680 N N . ARG A 1 211 ? 2.416 -16.330 9.879 1.00 68.44 211 ARG A N 1
ATOM 1681 C CA . ARG A 1 211 ? 3.535 -16.933 10.627 1.00 68.44 211 ARG A CA 1
ATOM 1682 C C . ARG A 1 211 ? 4.638 -15.930 10.961 1.00 68.44 211 ARG A C 1
ATOM 1684 O O . ARG A 1 211 ? 5.297 -16.074 11.984 1.00 68.44 211 ARG A O 1
ATOM 1691 N N . ILE A 1 212 ? 4.851 -14.940 10.095 1.00 63.19 212 ILE A N 1
ATOM 1692 C CA . ILE A 1 212 ? 5.976 -13.995 10.189 1.00 63.19 212 ILE A CA 1
ATOM 1693 C C . ILE A 1 212 ? 5.548 -12.687 10.883 1.00 63.19 212 ILE A C 1
ATOM 1695 O O . ILE A 1 212 ? 6.375 -11.995 11.479 1.00 63.19 212 ILE A O 1
ATOM 1699 N N . GLY A 1 213 ? 4.247 -12.379 10.869 1.00 56.03 213 GLY A N 1
ATOM 1700 C CA . GLY A 1 213 ? 3.672 -11.143 11.393 1.00 56.03 213 GLY A CA 1
ATOM 1701 C C . GLY A 1 213 ? 3.601 -10.055 10.320 1.00 56.03 213 GLY A C 1
ATOM 1702 O O . GLY A 1 213 ? 4.522 -9.897 9.520 1.00 56.03 213 GLY A O 1
ATOM 1703 N N . GLN A 1 214 ? 2.502 -9.293 10.311 1.00 57.22 214 GLN A N 1
ATOM 1704 C CA . GLN A 1 214 ? 2.179 -8.334 9.245 1.00 57.22 214 GLN A CA 1
ATOM 1705 C C . GLN A 1 214 ? 3.273 -7.274 9.036 1.00 57.22 214 GLN A C 1
ATOM 1707 O O . GLN A 1 214 ? 3.689 -7.041 7.907 1.00 57.22 214 GLN A O 1
ATOM 1712 N N . GLU A 1 215 ? 3.808 -6.691 10.110 1.00 56.28 215 GLU A N 1
ATOM 1713 C CA . GLU A 1 215 ? 4.843 -5.648 10.024 1.00 56.28 215 GLU A CA 1
ATOM 1714 C C . GLU A 1 215 ? 6.162 -6.165 9.427 1.00 56.28 215 GLU A C 1
ATOM 1716 O O . GLU A 1 215 ? 6.756 -5.534 8.553 1.00 56.28 215 GLU A O 1
ATOM 1721 N N . LYS A 1 216 ? 6.607 -7.353 9.857 1.00 65.81 216 LYS A N 1
ATOM 1722 C CA . LYS A 1 216 ? 7.816 -7.993 9.318 1.00 65.81 216 LYS A CA 1
ATOM 1723 C C . LYS A 1 216 ? 7.613 -8.438 7.873 1.00 65.81 216 LYS A C 1
ATOM 1725 O O . LYS A 1 216 ? 8.545 -8.346 7.082 1.00 65.81 216 LYS A O 1
ATOM 1730 N N . ALA A 1 217 ? 6.410 -8.899 7.529 1.00 71.50 217 ALA A N 1
ATOM 1731 C CA . ALA A 1 217 ? 6.064 -9.274 6.165 1.00 71.50 217 ALA A CA 1
ATOM 1732 C C . ALA A 1 217 ? 6.161 -8.073 5.215 1.00 71.50 217 ALA A C 1
ATOM 1734 O O . ALA A 1 217 ? 6.786 -8.203 4.168 1.00 71.50 217 ALA A O 1
ATOM 1735 N N . VAL A 1 218 ? 5.631 -6.905 5.602 1.00 69.75 218 VAL A N 1
ATOM 1736 C CA . VAL A 1 218 ? 5.753 -5.666 4.813 1.00 69.75 218 VAL A CA 1
ATOM 1737 C C . VAL A 1 218 ? 7.223 -5.298 4.608 1.00 69.75 218 VAL A C 1
ATOM 1739 O O . VAL A 1 218 ? 7.644 -5.127 3.470 1.00 69.75 218 VAL A O 1
ATOM 1742 N N . LEU A 1 219 ? 8.031 -5.274 5.674 1.00 73.25 219 LEU A N 1
ATOM 1743 C CA . LEU A 1 219 ? 9.461 -4.955 5.579 1.00 73.25 219 LEU A CA 1
ATOM 1744 C C . LEU A 1 219 ? 10.239 -5.919 4.671 1.00 73.25 219 LEU A C 1
ATOM 1746 O O . LEU A 1 219 ? 11.009 -5.475 3.822 1.00 73.25 219 LEU A O 1
ATOM 1750 N N . LEU A 1 220 ? 10.036 -7.231 4.824 1.00 82.81 220 LEU A N 1
ATOM 1751 C CA . LEU A 1 220 ? 10.699 -8.248 4.000 1.00 82.81 220 LEU A CA 1
ATOM 1752 C C . LEU A 1 220 ? 10.263 -8.172 2.533 1.00 82.81 220 LEU A C 1
ATOM 1754 O O . LEU A 1 220 ? 11.089 -8.307 1.630 1.00 82.81 220 LEU A O 1
ATOM 1758 N N . CYS A 1 221 ? 8.979 -7.924 2.283 1.00 84.81 221 CYS A N 1
ATOM 1759 C CA . CYS A 1 221 ? 8.456 -7.727 0.936 1.00 84.81 221 CYS A CA 1
ATOM 1760 C C . CYS A 1 221 ? 9.057 -6.473 0.294 1.00 84.81 221 CYS A C 1
ATOM 1762 O O . CYS A 1 221 ? 9.568 -6.542 -0.817 1.00 84.81 221 CYS A O 1
ATOM 1764 N N . SER A 1 222 ? 9.100 -5.346 1.005 1.00 83.50 222 SER A N 1
ATOM 1765 C CA . SER A 1 222 ? 9.694 -4.116 0.477 1.00 83.50 222 SER A CA 1
ATOM 1766 C C . SER A 1 222 ? 11.202 -4.250 0.237 1.00 83.50 222 SER A C 1
ATOM 1768 O O . SER A 1 222 ? 11.681 -3.842 -0.816 1.00 83.50 222 SER A O 1
ATOM 1770 N N . LEU A 1 223 ? 11.952 -4.879 1.149 1.00 89.56 223 LEU A N 1
ATOM 1771 C CA . LEU A 1 223 ? 13.387 -5.134 0.964 1.00 89.56 223 LEU A CA 1
ATOM 1772 C C . LEU A 1 223 ? 13.662 -6.081 -0.211 1.00 89.56 223 LEU A C 1
ATOM 1774 O O . LEU A 1 223 ? 14.534 -5.803 -1.030 1.00 89.56 223 LEU A O 1
ATOM 1778 N N . SER A 1 224 ? 12.902 -7.174 -0.328 1.00 91.88 224 SER A N 1
ATOM 1779 C CA . SER A 1 224 ? 13.038 -8.098 -1.462 1.00 91.88 224 SER A CA 1
ATOM 1780 C C . SER A 1 224 ? 12.673 -7.439 -2.794 1.00 91.88 224 SER A C 1
ATOM 1782 O O . SER A 1 224 ? 13.370 -7.671 -3.779 1.00 91.88 224 SER A O 1
ATOM 1784 N N . ALA A 1 225 ? 11.661 -6.563 -2.823 1.00 91.50 225 ALA A N 1
ATOM 1785 C CA . ALA A 1 225 ? 11.323 -5.772 -4.004 1.00 91.50 225 ALA A CA 1
ATOM 1786 C C . ALA A 1 225 ? 12.467 -4.831 -4.406 1.00 91.50 225 ALA A C 1
ATOM 1788 O O . ALA A 1 225 ? 12.815 -4.779 -5.582 1.00 91.50 225 ALA A O 1
ATOM 1789 N N . ILE A 1 226 ? 13.091 -4.131 -3.447 1.00 94.25 226 ILE A N 1
ATOM 1790 C CA . ILE A 1 226 ? 14.244 -3.254 -3.718 1.00 94.25 226 ILE A CA 1
ATOM 1791 C C . ILE A 1 226 ? 15.384 -4.055 -4.341 1.00 94.25 226 ILE A C 1
ATOM 1793 O O . ILE A 1 226 ? 15.912 -3.650 -5.371 1.00 94.25 226 ILE A O 1
ATOM 1797 N N . VAL A 1 227 ? 15.747 -5.196 -3.747 1.00 95.06 227 VAL A N 1
ATOM 1798 C CA . VAL A 1 227 ? 16.844 -6.034 -4.252 1.00 95.06 227 VAL A CA 1
ATOM 1799 C C . VAL A 1 227 ? 16.529 -6.555 -5.653 1.00 95.06 227 VAL A C 1
ATOM 1801 O O . VAL A 1 227 ? 17.348 -6.402 -6.555 1.00 95.06 227 VAL A O 1
ATOM 1804 N N . ALA A 1 228 ? 15.337 -7.121 -5.863 1.00 95.00 228 ALA A N 1
ATOM 1805 C CA . ALA A 1 228 ? 14.934 -7.658 -7.159 1.00 95.00 228 ALA A CA 1
ATOM 1806 C C . ALA A 1 228 ? 14.940 -6.576 -8.250 1.00 95.00 228 ALA A C 1
ATOM 1808 O O . ALA A 1 228 ? 15.522 -6.772 -9.316 1.00 95.00 228 ALA A O 1
ATOM 1809 N N . LEU A 1 229 ? 14.349 -5.410 -7.977 1.00 94.94 229 LEU A N 1
ATOM 1810 C CA . LEU A 1 229 ? 14.286 -4.318 -8.945 1.00 94.94 229 LEU A CA 1
ATOM 1811 C C . LEU A 1 229 ? 15.655 -3.674 -9.183 1.00 94.94 229 LEU A C 1
ATOM 1813 O O . LEU A 1 229 ? 15.976 -3.369 -10.326 1.00 94.94 229 LEU A O 1
ATOM 1817 N N . ALA A 1 230 ? 16.494 -3.515 -8.157 1.00 94.62 230 ALA A N 1
ATOM 1818 C CA . ALA A 1 230 ? 17.849 -2.996 -8.330 1.00 94.62 230 ALA A CA 1
ATOM 1819 C C . ALA A 1 230 ? 18.700 -3.927 -9.209 1.00 94.62 230 ALA A C 1
ATOM 1821 O O . ALA A 1 230 ? 19.382 -3.453 -10.117 1.00 94.62 230 ALA A O 1
ATOM 1822 N N . LEU A 1 231 ? 18.608 -5.247 -9.002 1.00 94.50 231 LEU A N 1
ATOM 1823 C CA . LEU A 1 231 ? 19.275 -6.239 -9.852 1.00 94.50 231 LEU A CA 1
ATOM 1824 C C . LEU A 1 231 ? 18.736 -6.221 -11.289 1.00 94.50 231 LEU A C 1
ATOM 1826 O O . LEU A 1 231 ? 19.512 -6.334 -12.239 1.00 94.50 231 LEU A O 1
ATOM 1830 N N . ALA A 1 232 ? 17.424 -6.054 -11.465 1.00 94.31 232 ALA A N 1
ATOM 1831 C CA . ALA A 1 232 ? 16.806 -5.962 -12.785 1.00 94.31 232 ALA A CA 1
ATOM 1832 C C . ALA A 1 232 ? 17.232 -4.690 -13.542 1.00 94.31 232 ALA A C 1
ATOM 1834 O O . ALA A 1 232 ? 17.539 -4.753 -14.731 1.00 94.31 232 ALA A O 1
ATOM 1835 N N . ILE A 1 233 ? 17.288 -3.548 -12.848 1.00 93.69 233 ILE A N 1
ATOM 1836 C CA . ILE A 1 233 ? 17.638 -2.243 -13.425 1.00 93.69 233 ILE A CA 1
ATOM 1837 C C . ILE A 1 233 ? 19.134 -2.166 -13.756 1.00 93.69 233 ILE A C 1
ATOM 1839 O O . ILE A 1 233 ? 19.488 -1.746 -14.857 1.00 93.69 233 ILE A O 1
ATOM 1843 N N . ALA A 1 234 ? 20.009 -2.574 -12.830 1.00 91.00 234 ALA A N 1
ATOM 1844 C CA . ALA A 1 234 ? 21.461 -2.438 -12.978 1.00 91.00 234 ALA A CA 1
ATOM 1845 C C . ALA A 1 234 ? 22.123 -3.593 -13.748 1.00 91.00 234 ALA A C 1
ATOM 1847 O O . ALA A 1 234 ? 23.219 -3.432 -14.278 1.00 91.00 234 ALA A O 1
ATOM 1848 N N . GLY A 1 235 ? 21.495 -4.770 -13.779 1.00 88.50 235 GLY A N 1
ATOM 1849 C CA . GLY A 1 235 ? 22.077 -5.965 -14.389 1.00 88.50 235 GLY A CA 1
ATOM 1850 C C . GLY A 1 235 ? 21.858 -6.077 -15.901 1.00 88.50 235 GLY A C 1
ATOM 1851 O O . GLY A 1 235 ? 21.181 -5.257 -16.524 1.00 88.50 235 GLY A O 1
ATOM 1852 N N . SER A 1 236 ? 22.432 -7.125 -16.497 1.00 87.50 236 SER A N 1
ATOM 1853 C CA . SER A 1 236 ? 22.346 -7.451 -17.929 1.00 87.50 236 SER A CA 1
ATOM 1854 C C . SER A 1 236 ? 21.014 -8.124 -18.301 1.00 87.50 236 SER A C 1
ATOM 1856 O O . SER A 1 236 ? 20.100 -8.218 -17.487 1.00 87.50 236 SER A O 1
ATOM 1858 N N . SER A 1 237 ? 20.858 -8.606 -19.537 1.00 84.69 237 SER A N 1
ATOM 1859 C CA . SER A 1 237 ? 19.618 -9.255 -20.001 1.00 84.69 237 SER A CA 1
ATOM 1860 C C . SER A 1 237 ? 19.174 -10.441 -19.127 1.00 84.69 237 SER A C 1
ATOM 1862 O O . SER A 1 237 ? 17.977 -10.665 -18.966 1.00 84.69 237 SER A O 1
ATOM 1864 N N . GLY A 1 238 ? 20.112 -11.151 -18.487 1.00 85.62 238 GLY A N 1
ATOM 1865 C CA . GLY A 1 238 ? 19.802 -12.267 -17.586 1.00 85.62 238 GLY A CA 1
ATOM 1866 C C . GLY A 1 238 ? 19.105 -11.859 -16.281 1.00 85.62 238 GLY A C 1
ATOM 1867 O O . GLY A 1 238 ? 18.433 -12.686 -15.669 1.00 85.62 238 GLY A O 1
ATOM 1868 N N . THR A 1 239 ? 19.206 -10.595 -15.854 1.00 92.50 239 THR A N 1
ATOM 1869 C CA . THR A 1 239 ? 18.592 -10.127 -14.598 1.00 92.50 239 THR A CA 1
ATOM 1870 C C . THR A 1 239 ? 17.174 -9.592 -14.779 1.00 92.50 239 THR A C 1
ATOM 1872 O O . THR A 1 239 ? 16.470 -9.378 -13.795 1.00 92.50 239 THR A O 1
ATOM 1875 N N . LEU A 1 240 ? 16.697 -9.441 -16.018 1.00 93.25 240 LEU A N 1
ATOM 1876 C CA . LEU A 1 240 ? 15.343 -8.954 -16.302 1.00 93.25 240 LEU A CA 1
ATOM 1877 C C . LEU A 1 240 ? 14.249 -9.866 -15.726 1.00 93.25 240 LEU A C 1
ATOM 1879 O O . LEU A 1 240 ? 13.159 -9.397 -15.402 1.00 93.25 240 LEU A O 1
ATOM 1883 N N . GLY A 1 241 ? 14.548 -1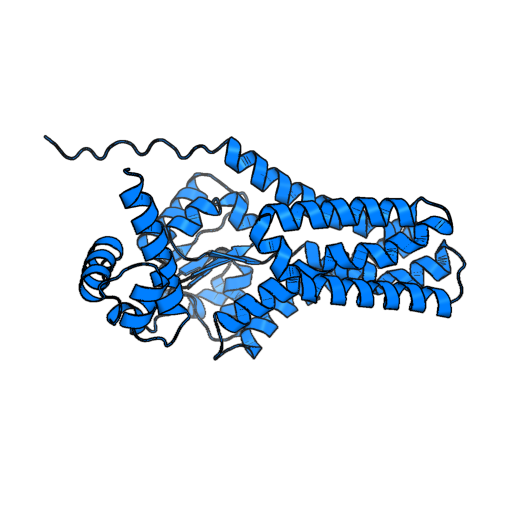1.155 -15.518 1.00 93.75 241 GLY A N 1
ATOM 1884 C CA . GLY A 1 241 ? 13.653 -12.090 -14.830 1.00 93.75 241 GLY A CA 1
ATOM 1885 C C . GLY A 1 241 ? 13.275 -11.648 -13.409 1.00 93.75 241 GLY A C 1
ATOM 1886 O O . GLY A 1 241 ? 12.207 -12.013 -12.917 1.00 93.75 241 GLY A O 1
ATOM 1887 N N . PHE A 1 242 ? 14.083 -10.800 -12.763 1.00 96.06 242 PHE A N 1
ATOM 1888 C CA . PHE A 1 242 ? 13.748 -10.250 -11.451 1.00 96.06 242 PHE A CA 1
ATOM 1889 C C . PHE A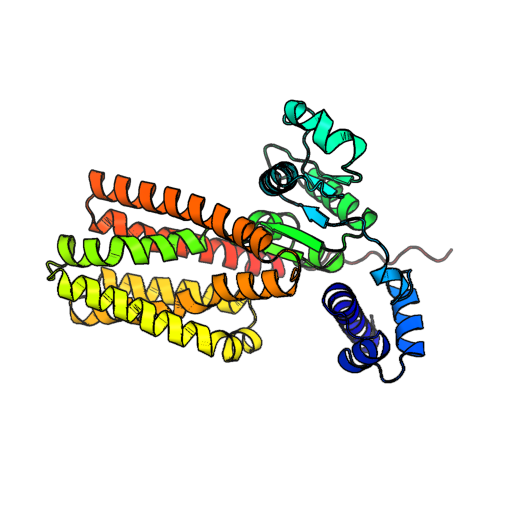 1 242 ? 12.570 -9.268 -11.482 1.00 96.06 242 PHE A C 1
ATOM 1891 O O . PHE A 1 242 ? 11.890 -9.143 -10.465 1.00 96.06 242 PHE A O 1
ATOM 1898 N N . PHE A 1 243 ? 12.244 -8.647 -12.627 1.00 95.75 243 PHE A N 1
ATOM 1899 C CA . PHE A 1 243 ? 10.988 -7.899 -12.760 1.00 95.75 243 PHE A CA 1
ATOM 1900 C C . PHE A 1 243 ? 9.784 -8.815 -12.549 1.00 95.75 243 PHE A C 1
ATOM 1902 O O . PHE A 1 243 ? 8.910 -8.495 -11.751 1.00 95.75 243 PHE A O 1
ATOM 1909 N N . ILE A 1 244 ? 9.782 -9.995 -13.170 1.00 96.19 244 ILE A N 1
ATOM 1910 C CA . ILE A 1 244 ? 8.731 -11.001 -12.976 1.00 96.19 244 ILE A CA 1
ATOM 1911 C C . ILE A 1 244 ? 8.719 -11.496 -11.524 1.00 96.19 244 ILE A C 1
ATOM 1913 O O . ILE A 1 244 ? 7.674 -11.488 -10.875 1.00 96.19 244 ILE A O 1
ATOM 1917 N N . ALA A 1 245 ? 9.885 -11.872 -10.986 1.00 94.75 245 ALA A N 1
ATOM 1918 C CA . ALA A 1 245 ? 9.994 -12.393 -9.623 1.00 94.75 245 ALA A CA 1
ATOM 1919 C C . ALA A 1 245 ? 9.522 -11.385 -8.561 1.00 94.75 245 ALA A C 1
ATOM 1921 O O . ALA A 1 245 ? 8.894 -11.784 -7.581 1.00 94.75 245 ALA A O 1
ATOM 1922 N N . SER A 1 246 ? 9.759 -10.084 -8.776 1.00 93.81 246 SER A N 1
ATOM 1923 C CA . SER A 1 246 ? 9.332 -9.013 -7.865 1.00 93.81 246 SER A CA 1
ATOM 1924 C C . SER A 1 246 ? 7.820 -8.983 -7.628 1.00 93.81 246 SER A C 1
ATOM 1926 O O . SER A 1 246 ? 7.386 -8.501 -6.584 1.00 93.81 246 SER A O 1
ATOM 1928 N N . GLY A 1 247 ? 7.014 -9.565 -8.527 1.00 90.69 247 GLY A N 1
ATOM 1929 C CA . GLY A 1 247 ? 5.563 -9.665 -8.368 1.00 90.69 247 GLY A CA 1
ATOM 1930 C C . GLY A 1 247 ? 5.148 -10.263 -7.023 1.00 90.69 247 GLY A C 1
ATOM 1931 O O . GLY A 1 247 ? 4.196 -9.785 -6.407 1.00 90.69 247 GLY A O 1
ATOM 1932 N N . ILE A 1 248 ? 5.903 -11.235 -6.495 1.00 90.12 248 ILE A N 1
ATOM 1933 C CA . ILE A 1 248 ? 5.588 -11.856 -5.200 1.00 90.12 248 ILE A CA 1
ATOM 1934 C C . ILE A 1 248 ? 5.686 -10.858 -4.038 1.00 90.12 248 ILE A C 1
ATOM 1936 O O . ILE A 1 248 ? 4.894 -10.920 -3.099 1.00 90.12 248 ILE A O 1
ATOM 1940 N N . SER A 1 249 ? 6.612 -9.903 -4.128 1.00 88.75 249 SER A N 1
ATOM 1941 C CA . SER A 1 249 ? 6.852 -8.879 -3.114 1.00 88.75 249 SER A CA 1
ATOM 1942 C C . SER A 1 249 ? 5.741 -7.826 -3.071 1.00 88.75 249 SER A C 1
ATOM 1944 O O . SER A 1 249 ? 5.483 -7.248 -2.019 1.00 88.75 249 SER A O 1
ATOM 1946 N N . PHE A 1 250 ? 5.0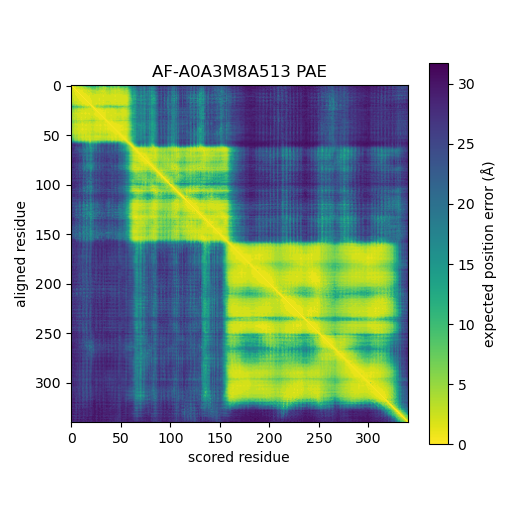34 -7.606 -4.182 1.00 82.94 250 PHE A N 1
ATOM 1947 C CA . PHE A 1 250 ? 3.875 -6.708 -4.242 1.00 82.94 250 PHE A CA 1
ATOM 1948 C C . PHE A 1 250 ? 2.544 -7.433 -3.937 1.00 82.94 250 PHE A C 1
ATOM 1950 O O . PHE A 1 250 ? 1.488 -6.835 -3.758 1.00 82.94 250 PHE A O 1
ATOM 1957 N N . ALA A 1 251 ? 2.552 -8.757 -3.827 1.00 79.62 251 ALA A N 1
ATOM 1958 C CA . ALA A 1 251 ? 1.325 -9.539 -3.906 1.00 79.62 251 ALA A CA 1
ATOM 1959 C C . ALA A 1 251 ? 0.299 -9.319 -2.776 1.00 79.62 251 ALA A C 1
ATOM 1961 O O . ALA A 1 251 ? -0.907 -9.511 -2.970 1.00 79.62 251 ALA A O 1
ATOM 1962 N N . ALA A 1 252 ? 0.767 -8.982 -1.575 1.00 64.12 252 ALA A N 1
ATOM 1963 C CA . ALA A 1 252 ? 0.036 -9.307 -0.356 1.00 64.12 252 ALA A CA 1
ATOM 1964 C C . ALA A 1 252 ? -0.565 -8.129 0.420 1.00 64.12 252 ALA A C 1
ATOM 1966 O O . ALA A 1 252 ? -1.453 -8.347 1.242 1.00 64.12 252 ALA A O 1
ATOM 1967 N N . ILE A 1 253 ? -0.100 -6.899 0.214 1.00 63.12 253 ILE A N 1
ATOM 1968 C CA . ILE A 1 253 ? -0.385 -5.806 1.157 1.00 63.12 253 ILE A CA 1
ATOM 1969 C C . ILE A 1 253 ? -1.793 -5.242 0.925 1.00 63.12 253 ILE A C 1
ATOM 1971 O O . ILE A 1 253 ? -2.663 -5.341 1.790 1.00 63.12 253 ILE A O 1
ATOM 1975 N N . PHE A 1 254 ? -2.058 -4.734 -0.277 1.00 67.19 254 PHE A N 1
ATOM 1976 C CA . PHE A 1 254 ? -3.332 -4.105 -0.628 1.00 67.19 254 PHE A CA 1
ATOM 1977 C C . PHE A 1 254 ? -4.571 -5.032 -0.567 1.00 67.19 254 PHE A C 1
ATOM 1979 O O . PHE A 1 254 ? -5.553 -4.661 0.078 1.00 67.19 254 PHE A O 1
ATOM 1986 N N . PRO A 1 255 ? -4.578 -6.248 -1.159 1.00 54.94 255 PRO A N 1
ATOM 1987 C CA . PRO A 1 255 ? -5.768 -7.108 -1.165 1.00 54.94 255 PRO A CA 1
ATOM 1988 C C . PRO A 1 255 ? -6.109 -7.665 0.220 1.00 54.94 255 PRO A C 1
ATOM 1990 O O . PRO A 1 255 ? -7.281 -7.881 0.511 1.00 54.94 255 PRO A O 1
ATOM 1993 N N . THR A 1 256 ? -5.116 -7.863 1.090 1.00 54.91 256 THR A N 1
ATOM 1994 C CA . THR A 1 256 ? -5.351 -8.284 2.478 1.00 54.91 256 THR A CA 1
ATOM 1995 C C . THR A 1 256 ? -6.065 -7.178 3.248 1.00 54.91 256 THR A C 1
ATOM 1997 O O . THR A 1 256 ? -7.052 -7.445 3.927 1.00 54.91 256 THR A O 1
ATOM 2000 N N . ILE A 1 257 ? -5.632 -5.925 3.082 1.00 53.38 257 ILE A N 1
ATOM 2001 C CA . ILE A 1 257 ? -6.279 -4.758 3.695 1.00 53.38 257 ILE A CA 1
ATOM 2002 C C . ILE A 1 257 ? -7.692 -4.571 3.136 1.00 53.38 257 ILE A C 1
ATOM 2004 O O . ILE A 1 257 ? -8.628 -4.381 3.907 1.00 53.38 257 ILE A O 1
ATOM 2008 N N . ALA A 1 258 ? -7.873 -4.693 1.819 1.00 53.38 258 ALA A N 1
ATOM 2009 C CA . ALA A 1 258 ? -9.186 -4.599 1.188 1.00 53.38 258 ALA A CA 1
ATOM 2010 C C . ALA A 1 258 ? -10.140 -5.713 1.646 1.00 53.38 258 ALA A C 1
ATOM 2012 O O . ALA A 1 258 ? -11.284 -5.426 1.988 1.00 53.38 258 ALA A O 1
ATOM 2013 N N . ALA A 1 259 ? -9.677 -6.965 1.715 1.00 50.62 259 ALA A N 1
ATOM 2014 C CA . ALA A 1 259 ? -10.475 -8.096 2.184 1.00 50.62 259 ALA A CA 1
ATOM 2015 C C . ALA A 1 259 ? -10.863 -7.947 3.660 1.00 50.62 259 ALA A C 1
ATOM 2017 O O . ALA A 1 259 ? -12.035 -8.113 3.997 1.00 50.62 259 ALA A O 1
ATOM 2018 N N . ILE A 1 260 ? -9.913 -7.564 4.520 1.00 44.91 260 ILE A N 1
ATOM 2019 C CA . ILE A 1 260 ? -10.176 -7.257 5.932 1.00 44.91 260 ILE A CA 1
ATOM 2020 C C . ILE A 1 260 ? -11.204 -6.127 6.033 1.00 44.91 260 ILE A C 1
ATOM 2022 O O . ILE A 1 260 ? -12.197 -6.265 6.736 1.00 44.91 260 ILE A O 1
ATOM 2026 N N . ALA A 1 261 ? -11.037 -5.038 5.283 1.00 46.12 261 ALA A N 1
ATOM 2027 C CA . ALA A 1 261 ? -11.959 -3.909 5.320 1.00 46.12 261 ALA A CA 1
ATOM 2028 C C . ALA A 1 261 ? -13.376 -4.283 4.841 1.00 46.12 261 ALA A C 1
ATOM 2030 O O . ALA A 1 261 ? -14.363 -3.852 5.435 1.00 46.12 261 ALA A O 1
ATOM 2031 N N . CYS A 1 262 ? -13.498 -5.133 3.816 1.00 46.28 262 CYS A N 1
ATOM 2032 C CA . CYS A 1 262 ? -14.791 -5.644 3.353 1.00 46.28 262 CYS A CA 1
ATOM 2033 C C . CYS A 1 262 ? -15.459 -6.560 4.386 1.00 46.28 262 CYS A C 1
ATOM 2035 O O . CYS A 1 262 ? -16.677 -6.502 4.543 1.00 46.28 262 CYS A O 1
ATOM 2037 N N . GLN A 1 263 ? -14.676 -7.380 5.093 1.00 44.38 263 GLN A N 1
ATOM 2038 C CA . GLN A 1 263 ? -15.165 -8.254 6.163 1.00 44.38 263 GLN A CA 1
ATOM 2039 C C . GLN A 1 263 ? -15.587 -7.464 7.407 1.00 44.38 263 GLN A C 1
ATOM 2041 O O . GLN A 1 263 ? -16.593 -7.800 8.024 1.00 44.38 263 GLN A O 1
ATOM 2046 N N . LEU A 1 264 ? -14.868 -6.390 7.742 1.00 42.72 264 LEU A N 1
ATOM 2047 C CA . LEU A 1 264 ? -15.222 -5.474 8.830 1.00 42.72 264 LEU A CA 1
ATOM 2048 C C . LEU A 1 264 ? -16.511 -4.690 8.529 1.00 42.72 264 LEU A C 1
ATOM 2050 O O . LEU A 1 264 ? -17.242 -4.339 9.451 1.00 42.72 264 LEU A O 1
ATOM 2054 N N . TYR A 1 265 ? -16.817 -4.442 7.249 1.00 45.00 265 TYR A N 1
ATOM 2055 C CA . TYR A 1 265 ? -17.964 -3.633 6.820 1.00 45.00 265 TYR A CA 1
ATOM 2056 C C . TYR A 1 265 ? -18.783 -4.254 5.670 1.00 45.00 265 TYR A C 1
ATOM 2058 O O . TYR A 1 265 ? -18.905 -3.647 4.598 1.00 45.00 265 TYR A O 1
ATOM 2066 N N . PRO A 1 266 ? -19.437 -5.414 5.875 1.00 42.06 266 PRO A N 1
ATOM 2067 C CA . PRO A 1 266 ? -20.118 -6.140 4.797 1.00 42.06 266 PRO A CA 1
ATOM 2068 C C . PRO A 1 266 ? -21.300 -5.371 4.189 1.00 42.06 266 PRO A C 1
ATOM 2070 O O . PRO A 1 266 ? -21.609 -5.508 3.012 1.00 42.06 266 PRO A O 1
ATOM 2073 N N . ALA A 1 267 ? -21.965 -4.521 4.981 1.00 48.56 267 ALA A N 1
ATOM 2074 C CA . ALA A 1 267 ? -23.098 -3.709 4.523 1.00 48.56 267 ALA A CA 1
ATOM 2075 C C . ALA A 1 267 ? -22.678 -2.487 3.683 1.00 48.56 267 ALA A C 1
ATOM 2077 O O . ALA A 1 267 ? -23.520 -1.825 3.072 1.00 48.56 267 ALA A O 1
ATOM 2078 N N . HIS A 1 268 ? -21.386 -2.149 3.672 1.00 47.28 268 HIS A N 1
ATOM 2079 C CA . HIS A 1 268 ? -20.852 -0.937 3.049 1.00 47.28 268 HIS A CA 1
ATOM 2080 C C . HIS A 1 268 ? -19.612 -1.217 2.194 1.00 47.28 268 HIS A C 1
ATOM 2082 O O . HIS A 1 268 ? -18.836 -0.301 1.927 1.00 47.28 268 HIS A O 1
ATOM 2088 N N . THR A 1 269 ? -19.449 -2.456 1.717 1.00 48.22 269 THR A N 1
ATOM 2089 C CA . THR A 1 269 ? -18.303 -2.913 0.919 1.00 48.22 269 THR A CA 1
ATOM 2090 C C . THR A 1 269 ? -17.954 -1.958 -0.223 1.00 48.22 269 THR A C 1
ATOM 2092 O O . THR A 1 269 ? -16.800 -1.564 -0.350 1.00 48.22 269 THR A O 1
ATOM 2095 N N . GLY A 1 270 ? -18.943 -1.486 -0.991 1.00 44.84 270 GLY A N 1
ATOM 2096 C CA . GLY A 1 270 ? -18.705 -0.520 -2.072 1.00 44.84 270 GLY A CA 1
ATOM 2097 C C . GLY A 1 270 ? -18.119 0.820 -1.597 1.00 44.84 270 GLY A C 1
ATOM 2098 O O . GLY A 1 270 ? -17.224 1.362 -2.238 1.00 44.84 270 GLY A O 1
ATOM 2099 N N . LYS A 1 271 ? -18.558 1.333 -0.439 1.00 44.34 271 LYS A N 1
ATOM 2100 C CA . LYS A 1 271 ? -18.059 2.599 0.135 1.00 44.34 271 LYS A CA 1
ATOM 2101 C C . LYS A 1 271 ? -16.657 2.441 0.725 1.00 44.34 271 LYS A C 1
ATOM 2103 O O . LYS A 1 271 ? -15.824 3.329 0.583 1.00 44.34 271 LYS A O 1
ATOM 2108 N N . VAL A 1 272 ? -16.398 1.300 1.357 1.00 46.28 272 VAL A N 1
ATOM 2109 C CA . VAL A 1 272 ? -15.109 0.957 1.972 1.00 46.28 272 VAL A CA 1
ATOM 2110 C C . VAL A 1 272 ? -14.044 0.734 0.907 1.00 46.28 272 VAL A C 1
ATOM 2112 O O . VAL A 1 272 ? -12.939 1.256 1.023 1.00 46.28 272 VAL A O 1
ATOM 2115 N N . LEU A 1 273 ? -14.394 0.033 -0.173 1.00 51.78 273 LEU A N 1
ATOM 2116 C CA . LEU A 1 273 ? -13.529 -0.077 -1.340 1.00 51.78 273 LEU A CA 1
ATOM 2117 C C . LEU A 1 273 ? -13.296 1.307 -1.955 1.00 51.78 273 LEU A C 1
ATOM 2119 O O . LEU A 1 273 ? -12.146 1.681 -2.141 1.00 51.78 273 LEU A O 1
ATOM 2123 N N . GLY A 1 274 ? -14.336 2.122 -2.162 1.00 47.50 274 GLY A N 1
ATOM 2124 C CA . GLY A 1 274 ? -14.166 3.502 -2.641 1.00 47.50 274 GLY A CA 1
ATOM 2125 C C . GLY A 1 274 ? -13.184 4.327 -1.794 1.00 47.50 274 GLY A C 1
ATOM 2126 O O . GLY A 1 274 ? -12.331 5.032 -2.335 1.00 47.50 274 GLY A O 1
ATOM 2127 N N . PHE A 1 275 ? -13.240 4.178 -0.470 1.00 53.91 275 PHE A N 1
ATOM 2128 C CA . PHE A 1 275 ? -12.333 4.827 0.477 1.00 53.91 275 PHE A CA 1
ATOM 2129 C C . PHE A 1 275 ? -10.895 4.285 0.441 1.00 53.91 275 PHE A C 1
ATOM 2131 O O . PHE A 1 275 ? -9.971 5.051 0.678 1.00 53.91 275 PHE A O 1
ATOM 2138 N N . LEU A 1 276 ? -10.681 3.006 0.118 1.00 55.09 276 LEU A N 1
ATOM 2139 C CA . LEU A 1 276 ? -9.340 2.441 -0.078 1.00 55.09 276 LEU A CA 1
ATOM 2140 C C . LEU A 1 276 ? -8.743 2.824 -1.439 1.00 55.09 276 LEU A C 1
ATOM 2142 O O . LEU A 1 276 ? -7.565 3.153 -1.526 1.00 55.09 276 LEU A O 1
ATOM 2146 N N . PHE A 1 277 ? -9.558 2.823 -2.494 1.00 60.06 277 PHE A N 1
ATOM 2147 C CA . PHE A 1 277 ? -9.108 3.070 -3.865 1.00 60.06 277 PHE A CA 1
ATOM 2148 C C . PHE A 1 277 ? -8.882 4.553 -4.182 1.00 60.06 277 PHE A C 1
ATOM 2150 O O . PHE A 1 277 ? -8.031 4.869 -5.010 1.00 60.06 277 PHE A O 1
ATOM 2157 N N . THR A 1 278 ? -9.591 5.480 -3.532 1.00 60.06 278 THR A N 1
ATOM 2158 C CA . THR A 1 278 ? -9.420 6.926 -3.786 1.00 60.06 278 THR A CA 1
ATOM 2159 C C . THR A 1 278 ? -8.014 7.428 -3.396 1.00 60.06 278 THR A C 1
ATOM 2161 O O . THR A 1 278 ? -7.339 8.022 -4.239 1.00 60.06 278 THR A O 1
ATOM 2164 N N . PRO A 1 279 ? -7.506 7.134 -2.183 1.00 61.12 279 PRO A N 1
ATOM 2165 C CA . PRO A 1 279 ? -6.100 7.299 -1.814 1.00 61.12 279 PRO A CA 1
ATOM 2166 C C . PRO A 1 279 ? -5.104 6.704 -2.802 1.00 61.12 279 PRO A C 1
ATOM 2168 O O . PRO A 1 279 ? -4.141 7.363 -3.195 1.00 61.12 279 PRO A O 1
ATOM 2171 N N . SER A 1 280 ? -5.360 5.467 -3.232 1.00 64.00 280 SER A N 1
ATOM 2172 C CA . SER A 1 280 ? -4.539 4.764 -4.212 1.00 64.00 280 SER A CA 1
ATOM 2173 C C . SER A 1 280 ? -4.508 5.490 -5.555 1.00 64.00 280 SER A C 1
ATOM 2175 O O . SER A 1 280 ? -3.453 5.567 -6.179 1.00 64.00 280 SER A O 1
ATOM 2177 N N . GLY A 1 281 ? -5.630 6.081 -5.972 1.00 64.94 281 GLY A N 1
ATOM 2178 C CA . GLY A 1 281 ? -5.722 6.921 -7.163 1.00 64.94 281 GLY A CA 1
ATOM 2179 C C . GLY A 1 281 ? -4.867 8.187 -7.067 1.00 64.94 281 GLY A C 1
ATOM 2180 O O . GLY A 1 281 ? -4.166 8.525 -8.017 1.00 64.94 281 GLY A O 1
ATOM 2181 N N . ILE A 1 282 ? -4.848 8.853 -5.908 1.00 71.44 282 ILE A N 1
ATOM 2182 C CA . ILE A 1 282 ? -3.990 10.028 -5.675 1.00 71.44 282 ILE A CA 1
ATOM 2183 C C . ILE A 1 282 ? -2.510 9.622 -5.662 1.00 71.44 282 ILE A C 1
ATOM 2185 O O . ILE A 1 282 ? -1.689 10.272 -6.307 1.00 71.44 282 ILE A O 1
ATOM 2189 N N . GLY A 1 283 ? -2.165 8.533 -4.969 1.00 71.25 283 GLY A N 1
ATOM 2190 C CA . GLY A 1 283 ? -0.802 7.995 -4.954 1.00 71.25 283 GLY A CA 1
ATOM 2191 C C . GLY A 1 283 ? -0.314 7.623 -6.357 1.00 71.25 283 GLY A C 1
ATOM 2192 O O . GLY A 1 283 ? 0.793 7.993 -6.737 1.00 71.25 283 GLY A O 1
ATOM 2193 N N . SER A 1 284 ? -1.169 6.976 -7.153 1.00 74.94 284 SER A N 1
ATOM 2194 C CA . SER A 1 284 ? -0.944 6.682 -8.575 1.00 74.94 284 SER A CA 1
ATOM 2195 C C . SER A 1 284 ? -0.665 7.947 -9.391 1.00 74.94 284 SER A C 1
ATOM 2197 O O . SER A 1 284 ? 0.326 8.002 -10.118 1.00 74.94 284 SER A O 1
ATOM 2199 N N . LEU A 1 285 ? -1.495 8.986 -9.239 1.00 79.62 285 LEU A N 1
ATOM 2200 C CA . LEU A 1 285 ? -1.325 10.259 -9.940 1.00 79.62 285 LEU A CA 1
ATOM 2201 C C . LEU A 1 285 ? 0.035 10.891 -9.618 1.00 79.62 285 LEU A C 1
ATOM 2203 O O . LEU A 1 285 ? 0.769 11.267 -10.528 1.00 79.62 285 LEU A O 1
ATOM 2207 N N . LEU A 1 286 ? 0.381 10.978 -8.330 1.00 82.12 286 LEU A N 1
ATOM 2208 C CA . LEU A 1 286 ? 1.645 11.558 -7.878 1.00 82.12 286 LEU A CA 1
ATOM 2209 C C . LEU A 1 286 ? 2.849 10.737 -8.346 1.00 82.12 286 LEU A C 1
ATOM 2211 O O . LEU A 1 286 ? 3.837 11.313 -8.793 1.00 82.12 286 LEU A O 1
ATOM 2215 N N . ALA A 1 287 ? 2.762 9.406 -8.280 1.00 84.94 287 ALA A N 1
ATOM 2216 C CA . ALA A 1 287 ? 3.815 8.514 -8.750 1.00 84.94 287 ALA A CA 1
ATOM 2217 C C . ALA A 1 287 ? 4.048 8.677 -10.257 1.00 84.94 287 ALA A C 1
ATOM 2219 O O . ALA A 1 287 ? 5.180 8.885 -10.684 1.00 84.94 287 ALA A O 1
ATOM 2220 N N . ASN A 1 288 ? 2.979 8.656 -11.055 1.00 88.19 288 ASN A N 1
ATOM 2221 C CA . ASN A 1 288 ? 3.063 8.818 -12.504 1.00 88.19 288 ASN A CA 1
ATOM 2222 C C . ASN A 1 288 ? 3.552 10.211 -12.906 1.00 88.19 288 ASN A C 1
ATOM 2224 O O . ASN A 1 288 ? 4.382 10.320 -13.805 1.00 88.19 288 ASN A O 1
ATOM 2228 N N . ALA A 1 289 ? 3.100 11.263 -12.221 1.00 89.88 289 ALA A N 1
ATOM 2229 C CA . ALA A 1 289 ? 3.589 12.618 -12.449 1.00 89.88 289 ALA A CA 1
ATOM 2230 C C . ALA A 1 289 ? 5.082 12.745 -12.111 1.00 89.88 289 ALA A C 1
ATOM 2232 O O . ALA A 1 289 ? 5.837 13.313 -12.895 1.00 89.88 289 ALA A O 1
ATOM 2233 N N . ALA A 1 290 ? 5.525 12.180 -10.983 1.00 91.06 290 ALA A N 1
ATOM 2234 C CA . ALA A 1 290 ? 6.927 12.207 -10.575 1.00 91.06 290 ALA A CA 1
ATOM 2235 C C . ALA A 1 290 ? 7.825 11.420 -11.542 1.00 91.06 290 ALA A C 1
ATOM 2237 O O . ALA A 1 290 ? 8.840 11.948 -11.993 1.00 91.06 290 ALA A O 1
ATOM 2238 N N . ILE A 1 291 ? 7.435 10.190 -11.902 1.00 93.44 291 ILE A N 1
ATOM 2239 C CA . ILE A 1 291 ? 8.172 9.350 -12.859 1.00 93.44 291 ILE A CA 1
ATOM 2240 C C . ILE A 1 291 ? 8.209 10.017 -14.232 1.00 93.44 291 ILE A C 1
ATOM 2242 O O . ILE A 1 291 ? 9.282 10.115 -14.816 1.00 93.44 291 ILE A O 1
ATOM 2246 N N . GLY A 1 292 ? 7.078 10.526 -14.727 1.00 92.88 292 GLY A N 1
ATOM 2247 C CA . GLY A 1 292 ? 7.005 11.204 -16.020 1.00 92.88 292 GLY A CA 1
ATOM 2248 C C . GLY A 1 292 ? 7.846 12.482 -16.069 1.00 92.88 292 GLY A C 1
ATOM 2249 O O . GLY A 1 292 ? 8.615 12.673 -17.009 1.00 92.88 292 GLY A O 1
ATOM 2250 N N . ALA A 1 293 ? 7.772 13.328 -15.036 1.00 95.25 293 ALA A N 1
ATOM 2251 C CA . ALA A 1 293 ? 8.585 14.541 -14.948 1.00 95.25 293 ALA A CA 1
ATOM 2252 C C . ALA A 1 293 ? 10.085 14.209 -14.911 1.00 95.25 293 ALA A C 1
ATOM 2254 O O . ALA A 1 293 ? 10.864 14.765 -15.688 1.00 95.25 293 ALA A O 1
ATOM 2255 N N . ALA A 1 294 ? 10.484 13.244 -14.078 1.00 95.38 294 ALA A N 1
ATOM 2256 C CA . ALA A 1 294 ? 11.867 12.790 -13.991 1.00 95.38 294 ALA A CA 1
ATOM 2257 C C . ALA A 1 294 ? 12.347 12.130 -15.293 1.00 95.38 294 ALA A C 1
ATOM 2259 O O . ALA A 1 294 ? 13.475 12.368 -15.714 1.00 95.38 294 ALA A O 1
ATOM 2260 N N . ALA A 1 295 ? 11.485 11.364 -15.967 1.00 95.69 295 ALA A N 1
ATOM 2261 C CA . ALA A 1 295 ? 11.782 10.767 -17.264 1.00 95.69 295 ALA A CA 1
ATOM 2262 C C . ALA A 1 295 ? 11.984 11.827 -18.354 1.00 95.69 295 ALA A C 1
ATOM 2264 O O . ALA A 1 295 ? 12.881 11.678 -19.180 1.00 95.69 295 ALA A O 1
ATOM 2265 N N . SER A 1 296 ? 11.199 12.909 -18.335 1.00 94.69 296 SER A N 1
ATOM 2266 C CA . SER A 1 296 ? 11.325 13.992 -19.317 1.00 94.69 296 SER A CA 1
ATOM 2267 C C . SER A 1 296 ? 12.596 14.829 -19.136 1.00 94.69 296 SER A C 1
ATOM 2269 O O . SER A 1 296 ? 13.183 15.257 -20.123 1.00 94.69 296 SER A O 1
ATOM 2271 N N . GLN A 1 297 ? 13.037 15.044 -17.890 1.00 94.94 297 GLN A N 1
ATOM 2272 C CA . GLN A 1 297 ? 14.207 15.877 -17.585 1.00 94.94 297 GLN A CA 1
ATOM 2273 C C . GLN A 1 297 ? 15.524 15.095 -17.584 1.00 94.94 297 GLN A C 1
ATOM 2275 O O . GLN A 1 297 ? 16.541 15.609 -18.041 1.00 94.94 297 GLN A O 1
ATOM 2280 N N . TYR A 1 298 ? 15.516 13.865 -17.066 1.00 95.00 298 TYR A N 1
ATOM 2281 C CA . TYR A 1 298 ? 16.728 13.083 -16.789 1.00 95.00 298 TYR A CA 1
ATOM 2282 C C . TYR A 1 298 ? 16.759 11.730 -17.517 1.00 95.00 298 TYR A C 1
ATOM 2284 O O . TYR A 1 298 ? 17.683 10.940 -17.326 1.00 95.00 298 TYR A O 1
ATOM 2292 N N . GLY A 1 299 ? 15.761 11.450 -18.358 1.00 94.31 299 GLY A N 1
ATOM 2293 C CA . GLY A 1 299 ? 15.640 10.210 -19.119 1.00 94.31 299 GLY A CA 1
ATOM 2294 C C . GLY A 1 299 ? 14.854 9.112 -18.395 1.00 94.31 299 GLY A C 1
ATOM 2295 O O . GLY A 1 299 ? 14.808 9.028 -17.164 1.00 94.31 299 GLY A O 1
ATOM 2296 N N . MET A 1 300 ? 14.240 8.224 -19.185 1.00 94.56 300 MET A N 1
ATOM 2297 C CA . MET A 1 300 ? 13.342 7.166 -18.699 1.00 94.56 300 MET A CA 1
ATOM 2298 C C . MET A 1 300 ? 14.006 6.226 -17.679 1.00 94.56 300 MET A C 1
ATOM 2300 O O . MET A 1 300 ? 13.349 5.774 -16.744 1.00 94.56 300 MET A O 1
ATOM 2304 N N . GLY A 1 301 ? 15.312 5.966 -17.800 1.00 91.88 301 GLY A N 1
ATOM 2305 C CA . GLY A 1 301 ? 16.044 5.130 -16.843 1.00 91.88 301 GLY A CA 1
ATOM 2306 C C . GLY A 1 301 ? 16.083 5.725 -15.432 1.00 91.88 301 GLY A C 1
ATOM 2307 O O . GLY A 1 301 ? 15.849 5.013 -14.452 1.00 91.88 301 GLY A O 1
ATOM 2308 N N . PHE A 1 302 ? 16.304 7.039 -15.325 1.00 93.81 302 PHE A N 1
ATOM 2309 C CA . PHE A 1 302 ? 16.276 7.746 -14.046 1.00 93.81 302 PHE A CA 1
ATOM 2310 C C . PHE A 1 302 ? 14.851 7.830 -13.494 1.00 93.81 302 PHE A C 1
ATOM 2312 O O . PHE A 1 302 ? 14.621 7.477 -12.338 1.00 93.81 302 PHE A O 1
ATOM 2319 N N . GLY A 1 303 ? 13.884 8.216 -14.336 1.00 93.56 303 GLY A N 1
ATOM 2320 C CA . GLY A 1 303 ? 12.477 8.295 -13.936 1.00 93.56 303 GLY A CA 1
ATOM 2321 C C . GLY A 1 303 ? 11.951 6.969 -13.383 1.00 93.56 303 GLY A C 1
ATOM 2322 O O . GLY A 1 303 ? 11.350 6.942 -12.311 1.00 93.56 303 GLY A O 1
ATOM 2323 N N . PHE A 1 304 ? 12.250 5.853 -14.051 1.00 94.06 304 PHE A N 1
ATOM 2324 C CA . PHE A 1 304 ? 11.864 4.517 -13.590 1.00 94.06 304 PHE A CA 1
ATOM 2325 C C . PHE A 1 304 ? 12.524 4.125 -12.258 1.00 94.06 304 PHE A C 1
ATOM 2327 O O . PHE A 1 304 ? 11.899 3.496 -11.404 1.00 94.06 304 PHE A O 1
ATOM 2334 N N . SER A 1 305 ? 13.772 4.545 -12.033 1.00 94.06 305 SER A N 1
ATOM 2335 C CA . SER A 1 305 ? 14.517 4.233 -10.805 1.00 94.06 305 SER A CA 1
ATOM 2336 C C . SER A 1 305 ? 13.923 4.884 -9.545 1.00 94.06 305 SER A C 1
ATOM 2338 O O . SER A 1 305 ? 14.205 4.424 -8.437 1.00 94.06 305 SER A O 1
ATOM 2340 N N . LEU A 1 306 ? 13.035 5.883 -9.680 1.00 93.44 306 LEU A N 1
ATOM 2341 C CA . LEU A 1 306 ? 12.291 6.463 -8.550 1.00 93.44 306 LEU A CA 1
ATOM 2342 C C . LEU A 1 306 ? 11.451 5.431 -7.781 1.00 93.44 306 LEU A C 1
ATOM 2344 O O . LEU A 1 306 ? 11.195 5.620 -6.592 1.00 93.44 306 LEU A O 1
ATOM 2348 N N . ILE A 1 307 ? 11.070 4.313 -8.407 1.00 92.25 307 ILE A N 1
ATOM 2349 C CA . ILE A 1 307 ? 10.358 3.216 -7.731 1.00 92.25 307 ILE A CA 1
ATOM 2350 C C . ILE A 1 307 ? 11.174 2.682 -6.542 1.00 92.25 307 ILE A C 1
ATOM 2352 O O . ILE A 1 307 ? 10.608 2.387 -5.488 1.00 92.25 307 ILE A O 1
ATOM 2356 N N . LEU A 1 308 ? 12.506 2.618 -6.669 1.00 93.31 308 LEU A N 1
ATOM 2357 C CA . LEU A 1 308 ? 13.390 2.206 -5.575 1.00 93.31 308 LEU A CA 1
ATOM 2358 C C . LEU A 1 308 ? 13.343 3.198 -4.410 1.00 93.31 308 LEU A C 1
ATOM 2360 O O . LEU A 1 308 ? 13.379 2.780 -3.256 1.00 93.31 308 LEU A O 1
ATOM 2364 N N . ILE A 1 309 ? 13.204 4.497 -4.695 1.00 91.25 309 ILE A N 1
ATOM 2365 C CA . ILE A 1 309 ? 13.050 5.536 -3.670 1.00 91.25 309 ILE A CA 1
ATOM 2366 C C . ILE A 1 309 ? 11.702 5.385 -2.964 1.00 91.25 309 ILE A C 1
ATOM 2368 O O . ILE A 1 309 ? 11.657 5.421 -1.736 1.00 91.25 309 ILE A O 1
ATOM 2372 N N . PHE A 1 310 ? 10.612 5.153 -3.701 1.00 88.69 310 PHE A N 1
ATOM 2373 C CA . PHE A 1 310 ? 9.300 4.912 -3.092 1.00 88.69 310 PHE A CA 1
ATOM 2374 C C . PHE A 1 310 ? 9.331 3.695 -2.161 1.00 88.69 310 PHE A C 1
ATOM 2376 O O . PHE A 1 310 ? 8.855 3.776 -1.031 1.00 88.69 310 PHE A O 1
ATOM 2383 N N . LEU A 1 311 ? 9.966 2.594 -2.576 1.00 87.12 311 LEU A N 1
ATOM 2384 C CA . LEU A 1 311 ? 10.151 1.416 -1.724 1.00 87.12 311 LEU A CA 1
ATOM 2385 C C . LEU A 1 311 ? 11.074 1.685 -0.527 1.00 87.12 311 LEU A C 1
ATOM 2387 O O . LEU A 1 311 ? 10.793 1.218 0.577 1.00 87.12 311 LEU A O 1
ATOM 2391 N N . ALA A 1 312 ? 12.150 2.452 -0.709 1.00 86.94 312 ALA A N 1
ATOM 2392 C CA . ALA A 1 312 ? 13.047 2.833 0.379 1.00 86.94 312 ALA A CA 1
ATOM 2393 C C . ALA A 1 312 ? 12.330 3.688 1.434 1.00 86.94 312 ALA A C 1
ATOM 2395 O O . ALA A 1 312 ? 12.570 3.503 2.625 1.00 86.94 312 ALA A O 1
ATOM 2396 N N . LEU A 1 313 ? 11.402 4.563 1.026 1.00 82.50 313 LEU A N 1
ATOM 2397 C CA . LEU A 1 313 ? 10.541 5.303 1.951 1.00 82.50 313 LEU A CA 1
ATOM 2398 C C . LEU A 1 313 ? 9.649 4.358 2.767 1.00 82.50 313 LEU A C 1
ATOM 2400 O O . LEU A 1 313 ? 9.558 4.526 3.982 1.00 82.50 313 LEU A O 1
ATOM 2404 N N . VAL A 1 314 ? 9.072 3.323 2.142 1.00 76.19 314 VAL A N 1
ATOM 2405 C CA . VAL A 1 314 ? 8.300 2.287 2.859 1.00 76.19 314 VAL A CA 1
ATOM 2406 C C . VAL A 1 314 ? 9.171 1.558 3.887 1.00 76.19 314 VAL A C 1
ATOM 2408 O O . VAL A 1 314 ? 8.757 1.381 5.032 1.00 76.19 314 VAL A O 1
ATOM 2411 N N . VAL A 1 315 ? 10.396 1.167 3.517 1.00 78.00 315 VAL A N 1
ATOM 2412 C CA . VAL A 1 315 ? 11.334 0.492 4.433 1.00 78.00 315 VAL A CA 1
ATOM 2413 C C . VAL A 1 315 ? 11.784 1.415 5.562 1.00 78.00 315 VAL A C 1
ATOM 2415 O O . VAL A 1 315 ? 11.856 0.971 6.707 1.00 78.00 315 VAL A O 1
ATOM 2418 N N . CYS A 1 316 ? 12.082 2.681 5.263 1.00 73.06 316 CYS A N 1
ATOM 2419 C CA . CYS A 1 316 ? 12.488 3.681 6.246 1.00 73.06 316 CYS A CA 1
ATOM 2420 C C . CYS A 1 316 ? 11.390 3.865 7.295 1.00 73.06 316 CYS A C 1
ATOM 2422 O O . CYS A 1 316 ? 11.647 3.684 8.484 1.00 73.06 316 CYS A O 1
ATOM 2424 N N . MET A 1 317 ? 10.150 4.082 6.850 1.00 62.00 317 MET A N 1
ATOM 2425 C CA . MET A 1 317 ? 8.994 4.172 7.740 1.00 62.00 317 MET A CA 1
ATOM 2426 C C . MET A 1 317 ? 8.831 2.895 8.570 1.00 62.00 317 MET A C 1
ATOM 2428 O O . MET A 1 317 ? 8.829 2.957 9.797 1.00 62.00 317 MET A O 1
ATOM 2432 N N . GLY A 1 318 ? 8.832 1.718 7.936 1.00 58.00 318 GLY A N 1
ATOM 2433 C CA . GLY A 1 318 ? 8.716 0.447 8.657 1.00 58.00 318 GLY A CA 1
ATOM 2434 C C . GLY A 1 318 ? 9.859 0.178 9.652 1.00 58.00 318 GLY A C 1
ATOM 2435 O O . GLY A 1 318 ? 9.655 -0.462 10.685 1.00 58.00 318 GLY A O 1
ATOM 2436 N N . SER A 1 319 ? 11.069 0.674 9.382 1.00 58.16 319 SER A N 1
ATOM 2437 C CA . SER A 1 319 ? 12.245 0.482 10.242 1.00 58.16 319 SER A CA 1
ATOM 2438 C C . SER A 1 319 ? 12.252 1.440 11.430 1.00 58.16 319 SER A C 1
ATOM 2440 O O . SER A 1 319 ? 12.568 1.019 12.545 1.00 58.16 319 SER A O 1
ATOM 2442 N N . VAL A 1 320 ? 11.842 2.697 11.228 1.00 53.28 320 VAL A N 1
ATOM 2443 C CA . VAL A 1 320 ? 11.639 3.666 12.316 1.00 53.28 320 VAL A CA 1
ATOM 2444 C C . VAL A 1 320 ? 10.533 3.178 13.258 1.00 53.28 320 VAL A C 1
ATOM 2446 O O . VAL A 1 320 ? 10.718 3.189 14.478 1.00 53.28 320 VAL A O 1
ATOM 2449 N N . MET A 1 321 ? 9.455 2.601 12.714 1.00 42.22 321 MET A N 1
ATOM 2450 C CA . MET A 1 321 ? 8.400 1.945 13.497 1.00 42.22 321 MET A CA 1
ATOM 2451 C C . MET A 1 321 ? 8.944 0.808 14.384 1.00 42.22 321 MET A C 1
ATOM 2453 O O . MET A 1 321 ? 8.528 0.661 15.535 1.00 42.22 321 MET A O 1
ATOM 2457 N N . ASN A 1 322 ? 9.898 0.012 13.890 1.00 44.00 322 ASN A N 1
ATOM 2458 C CA . ASN A 1 322 ? 10.481 -1.112 14.634 1.00 44.00 322 ASN A CA 1
ATOM 2459 C C . ASN A 1 322 ? 11.562 -0.666 15.648 1.00 44.00 322 ASN A C 1
ATOM 2461 O O . ASN A 1 322 ? 11.719 -1.271 16.711 1.00 44.00 322 ASN A O 1
ATOM 2465 N N . GLY A 1 323 ? 12.288 0.416 15.349 1.00 32.56 323 GLY A N 1
ATOM 2466 C CA . GLY A 1 323 ? 13.281 1.029 16.237 1.00 32.56 323 GLY A CA 1
ATOM 2467 C C . GLY A 1 323 ? 12.658 1.775 17.421 1.00 32.56 323 GLY A C 1
ATOM 2468 O O . GLY A 1 323 ? 13.117 1.623 18.556 1.00 32.56 323 GLY A O 1
ATOM 2469 N N . ASN A 1 324 ? 11.562 2.506 17.199 1.00 35.59 324 ASN A N 1
ATOM 2470 C CA . ASN A 1 324 ? 10.859 3.231 18.263 1.00 35.59 324 ASN A CA 1
ATOM 2471 C C . ASN A 1 324 ? 10.127 2.295 19.237 1.00 35.59 324 ASN A C 1
ATOM 2473 O O . ASN A 1 324 ? 10.065 2.593 20.428 1.00 35.59 324 ASN A O 1
ATOM 2477 N N . LYS A 1 325 ? 9.704 1.100 18.799 1.00 37.69 325 LYS A N 1
ATOM 2478 C CA . LYS A 1 325 ? 9.206 0.042 19.702 1.00 37.69 325 LYS A CA 1
ATOM 2479 C C . LYS A 1 325 ? 10.249 -0.452 20.712 1.00 37.69 325 LYS A C 1
ATOM 2481 O O . LYS A 1 325 ? 9.868 -0.894 21.790 1.00 37.69 325 LYS A O 1
ATOM 2486 N N . LYS A 1 326 ? 11.549 -0.385 20.387 1.00 34.16 326 LYS A N 1
ATOM 2487 C CA . LYS A 1 326 ? 12.636 -0.749 21.317 1.00 34.16 326 LYS A CA 1
ATOM 2488 C C . LYS A 1 326 ? 13.004 0.385 22.277 1.00 34.16 326 LYS A C 1
ATOM 2490 O O . LYS A 1 326 ? 13.444 0.102 23.384 1.00 34.16 326 LYS A O 1
ATOM 2495 N N . LYS A 1 327 ? 12.832 1.647 21.865 1.00 31.14 327 LYS A N 1
ATOM 2496 C CA . LYS A 1 327 ? 13.108 2.830 22.702 1.00 31.14 327 LYS A CA 1
ATOM 2497 C C . LYS A 1 327 ? 11.947 3.223 23.608 1.00 31.14 327 LYS A C 1
ATOM 2499 O O . LYS A 1 327 ? 12.177 3.830 24.645 1.00 31.14 327 LYS A O 1
ATOM 2504 N N . HIS A 1 328 ? 10.713 2.904 23.239 1.00 33.94 328 HIS A N 1
ATOM 2505 C CA . HIS A 1 328 ? 9.543 3.106 24.089 1.00 33.94 328 HIS A CA 1
ATOM 2506 C C . HIS A 1 328 ? 9.165 1.779 24.738 1.00 33.94 328 HIS A C 1
ATOM 2508 O O . HIS A 1 328 ? 8.157 1.150 24.411 1.00 33.94 328 HIS A O 1
ATOM 2514 N N . GLN A 1 329 ? 9.999 1.362 25.696 1.00 29.41 329 GLN A N 1
ATOM 2515 C CA . GLN A 1 329 ? 9.485 0.589 26.819 1.00 29.41 329 GLN A CA 1
ATOM 2516 C C . GLN A 1 329 ? 8.310 1.402 27.391 1.00 29.41 329 GLN A C 1
ATOM 2518 O O . GLN A 1 329 ? 8.462 2.614 27.565 1.00 29.41 329 GLN A O 1
ATOM 2523 N N . PRO A 1 330 ? 7.125 0.801 27.596 1.00 34.06 330 PRO A N 1
ATOM 2524 C CA . PRO A 1 330 ? 6.016 1.525 28.198 1.00 34.06 330 PRO A CA 1
ATOM 2525 C C . PRO A 1 330 ? 6.518 2.143 29.501 1.00 34.06 330 PRO A C 1
ATOM 2527 O O . PRO A 1 330 ? 7.135 1.432 30.297 1.00 34.06 330 PRO A O 1
ATOM 2530 N N . LEU A 1 331 ? 6.287 3.450 29.681 1.00 35.34 331 LEU A N 1
ATOM 2531 C CA . LEU A 1 331 ? 6.529 4.115 30.958 1.00 35.34 331 LEU A CA 1
ATOM 2532 C C . LEU A 1 331 ? 5.973 3.209 32.065 1.00 35.34 331 LEU A C 1
ATOM 2534 O O . LEU A 1 331 ? 4.859 2.688 31.888 1.00 35.34 331 LEU A O 1
ATOM 2538 N N . PRO A 1 332 ? 6.745 2.950 33.138 1.00 27.72 332 PRO A N 1
ATOM 2539 C CA . PRO A 1 332 ? 6.245 2.171 34.252 1.00 27.72 332 PRO A CA 1
ATOM 2540 C C . PRO A 1 332 ? 4.920 2.795 34.667 1.00 27.72 332 PRO A C 1
ATOM 2542 O O . PRO A 1 332 ? 4.828 4.000 34.891 1.00 27.72 332 PRO A O 1
ATOM 2545 N N . VAL A 1 333 ? 3.873 1.974 34.656 1.00 38.94 333 VAL A N 1
ATOM 2546 C CA . VAL A 1 333 ? 2.596 2.349 35.245 1.00 38.94 333 VAL A CA 1
ATOM 2547 C C . VAL A 1 333 ? 2.929 2.595 36.707 1.00 38.94 333 VAL A C 1
ATOM 2549 O O . VAL A 1 333 ? 3.234 1.632 37.414 1.00 38.94 333 VAL A O 1
ATOM 2552 N N . GLU A 1 334 ? 2.978 3.862 37.125 1.00 32.78 334 GLU A N 1
ATOM 2553 C CA . GLU A 1 334 ? 3.041 4.185 38.545 1.00 32.78 334 GLU A CA 1
ATOM 2554 C C . GLU A 1 334 ? 1.914 3.399 39.216 1.00 32.78 334 GLU A C 1
ATOM 2556 O O . GLU A 1 334 ? 0.777 3.431 38.722 1.00 32.78 334 GLU A O 1
ATOM 2561 N N . PRO A 1 335 ? 2.217 2.604 40.256 1.00 33.41 335 PRO A N 1
ATOM 2562 C CA . PRO A 1 335 ? 1.176 1.913 40.982 1.00 33.41 335 PRO A CA 1
ATOM 2563 C C . PRO A 1 335 ? 0.204 2.980 41.470 1.00 33.41 335 PRO A C 1
ATOM 2565 O O . PRO A 1 335 ? 0.598 3.940 42.128 1.00 33.41 335 PRO A O 1
ATOM 2568 N N . SER A 1 336 ? -1.057 2.826 41.069 1.00 35.66 336 SER A N 1
ATOM 2569 C CA . SER A 1 336 ? -2.173 3.592 41.597 1.00 35.66 336 SER A CA 1
ATOM 2570 C C . SER A 1 336 ? -2.014 3.677 43.109 1.00 35.66 336 SER A C 1
ATOM 2572 O O . SER A 1 336 ? -1.976 2.638 43.772 1.00 35.66 336 SER A O 1
ATOM 2574 N N . LEU A 1 337 ? -1.896 4.900 43.624 1.00 39.28 337 LEU A N 1
ATOM 2575 C CA . LEU A 1 337 ? -2.077 5.205 45.036 1.00 39.28 337 LEU A CA 1
ATOM 2576 C C . LEU A 1 337 ? -3.537 4.892 45.394 1.00 39.28 337 LEU A C 1
ATOM 2578 O O . LEU A 1 337 ? -4.392 5.765 45.443 1.00 39.28 337 LEU A O 1
ATOM 2582 N N . GLU A 1 338 ? -3.821 3.609 45.568 1.00 37.75 338 GLU A N 1
ATOM 2583 C CA . GLU A 1 338 ? -4.897 3.101 46.401 1.00 37.75 338 GLU A CA 1
ATOM 2584 C C . GLU A 1 338 ? -4.203 2.397 47.561 1.00 37.75 338 GLU A C 1
ATOM 2586 O O . GLU A 1 338 ? -3.729 1.269 47.416 1.00 37.75 338 GLU A O 1
ATOM 2591 N N . ASN A 1 339 ? -4.042 3.149 48.652 1.00 37.88 339 ASN A N 1
ATOM 2592 C CA . ASN A 1 339 ? -4.126 2.744 50.058 1.00 37.88 339 ASN A CA 1
ATOM 2593 C C . ASN A 1 339 ? -3.286 3.711 50.897 1.00 37.88 339 ASN A C 1
ATOM 2595 O O . ASN A 1 339 ? -2.092 3.488 51.077 1.00 37.88 339 ASN A O 1
ATOM 2599 N N . GLU A 1 340 ? -3.927 4.779 51.371 1.00 34.09 340 GLU A N 1
ATOM 2600 C CA . GLU A 1 340 ? -4.007 5.141 52.796 1.00 34.09 340 GLU A CA 1
ATOM 2601 C C . GLU A 1 340 ? -5.123 6.167 53.016 1.00 34.09 340 GLU A C 1
ATOM 2603 O O . GLU A 1 340 ? -5.222 7.124 52.211 1.00 34.09 340 GLU A O 1
#

Nearest PDB structures (foldseek):
  3o7q-assembly1_A  TM=7.846E-01  e=7.339E-03  Escherichia coli K-12
  6kkl-assembly1_A  TM=4.122E-01  e=3.949E-02  Escherichia coli K-12
  6e9n-assembly2_B  TM=3.913E-01  e=2.457E-02  Escherichia coli
  6kkk-assembly3_C  TM=4.048E-01  e=8.223E-02  Escherichia coli K-12
  6oop-assembly1_A  TM=3.792E-01  e=2.525E-01  Escherichia coli

Solvent-accessible surface area (backbone atoms only — not comparable to full-atom values): 18305 Å² total; per-residue (Å²): 134,54,75,67,56,53,52,50,50,53,29,49,52,51,35,52,49,43,56,73,56,42,91,68,55,68,57,56,44,23,47,75,45,72,31,95,42,49,68,61,39,40,53,52,41,22,72,75,73,72,49,46,70,75,62,68,67,67,64,92,61,66,39,32,30,29,69,35,50,70,59,41,55,54,33,49,76,70,74,40,71,46,30,22,27,35,52,43,81,83,83,40,57,93,44,42,86,75,42,54,94,56,34,78,39,71,23,76,77,73,100,63,94,46,71,72,58,46,52,52,38,53,48,49,43,58,76,62,54,26,73,33,34,43,31,37,57,67,49,36,58,74,6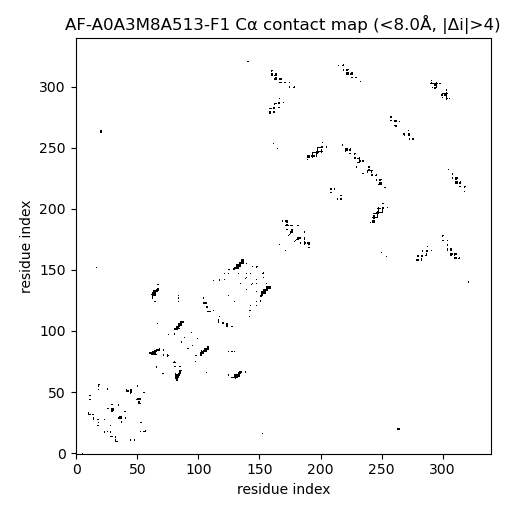3,34,51,72,59,46,49,75,46,22,54,65,50,73,50,77,65,54,61,46,22,27,55,44,39,47,72,70,42,46,36,56,38,34,32,76,69,67,68,42,53,70,70,56,18,51,46,45,53,50,41,15,53,51,37,16,50,52,29,36,75,49,31,74,76,51,36,76,76,63,34,66,70,53,41,52,42,52,22,36,53,50,30,42,53,27,45,50,43,26,70,75,45,59,84,84,29,46,60,25,51,22,61,30,16,42,42,66,25,45,62,66,62,51,52,51,52,51,50,33,58,65,33,69,93,42,35,72,60,52,49,51,62,57,48,51,58,45,50,52,29,34,50,53,31,49,50,52,30,50,53,36,21,74,76,65,34,53,66,55,14,59,52,48,38,51,53,38,34,46,51,48,38,51,53,54,47,52,55,59,52,48,58,70,73,53,64,75,73,78,77,73,77,72,91,79,85,133